Protein AF-A0A4W5JGI7-F1 (afdb_monomer)

Sequence (207 aa):
MPRNDEQCHLDPEGKYTEDTRQDYPSVPTLVRLLGKHNIIPIFAVTNYSFTYYEKLNEYFPIAELGLLQEDSANILSILEKAFQNIRSKISIRAEDRPKAIEAQVLSYSGNVAQAGSFKVKPGQIGKFKVRVKANEMVGEEHVCSLEQGDKKGKMRVKPTTFSTALNINAEVLCKTCDCEKNPFPNAVRCTGHGNLVCGKCKCNDGW

Secondary structure (DSSP, 8-state):
-PPP--S--B-TTS-BS-TTTSPPPPHHHHHHHHHHTT---EEEE-GGGHHHHHHHHTTSTT-EEEE--TT-TTHHHHHHHHHHHHHTEEEEEEES--TTEEEEEEETTSPBPGGGEEE--TT----EEEEEEE-SEETTEEGGGS-HHHHEEEEEEEETT-S--EEEEEE---PPPHHHHS-BTT-GGGTTTEEEETTEEEEPTT-

Structure (mmCIF, N/CA/C/O backbone):
data_AF-A0A4W5JGI7-F1
#
_entry.id   AF-A0A4W5JGI7-F1
#
loop_
_atom_site.group_PDB
_atom_site.id
_atom_site.type_symbol
_atom_site.label_atom_id
_atom_site.label_alt_id
_atom_site.label_comp_id
_atom_site.label_asym_id
_atom_site.label_entity_id
_atom_site.label_seq_id
_atom_site.pdbx_PDB_ins_code
_atom_site.Cartn_x
_atom_site.Cartn_y
_atom_site.Cartn_z
_atom_site.occupancy
_atom_site.B_iso_or_equiv
_atom_site.auth_seq_id
_atom_site.auth_comp_id
_atom_site.auth_asym_id
_atom_site.auth_atom_id
_atom_site.pdbx_PDB_model_num
ATOM 1 N N . MET A 1 1 ? 7.617 -19.886 18.072 1.00 80.50 1 MET A N 1
ATOM 2 C CA . MET A 1 1 ? 6.328 -20.068 17.372 1.00 80.50 1 MET A CA 1
ATOM 3 C C . MET A 1 1 ? 6.528 -19.741 15.899 1.00 80.50 1 MET A C 1
ATOM 5 O O . MET A 1 1 ? 7.396 -18.921 15.611 1.00 80.50 1 MET A O 1
ATOM 9 N N . PRO A 1 2 ? 5.817 -20.400 14.970 1.00 93.19 2 PRO A N 1
ATOM 10 C CA . PRO A 1 2 ? 5.779 -19.991 13.570 1.00 93.19 2 PRO A CA 1
ATOM 11 C C . PRO A 1 2 ? 5.210 -18.574 13.425 1.00 93.19 2 PRO A C 1
ATOM 13 O O . PRO A 1 2 ? 4.422 -18.118 14.250 1.00 93.19 2 PRO A O 1
ATOM 16 N N . ARG A 1 3 ? 5.619 -17.877 12.364 1.00 94.94 3 ARG A N 1
ATOM 17 C CA . ARG A 1 3 ? 5.114 -16.543 12.021 1.00 94.94 3 ARG A CA 1
ATOM 18 C C . ARG A 1 3 ? 3.623 -16.610 11.669 1.00 94.94 3 ARG A C 1
ATOM 20 O O . ARG A 1 3 ? 3.194 -17.591 11.071 1.00 94.94 3 ARG A O 1
ATOM 27 N N . ASN A 1 4 ? 2.882 -15.543 11.975 1.00 95.69 4 ASN A N 1
ATOM 28 C CA . ASN A 1 4 ? 1.501 -15.377 11.523 1.00 95.69 4 ASN A CA 1
ATOM 29 C C . ASN A 1 4 ? 1.383 -15.555 9.996 1.00 95.69 4 ASN A C 1
ATOM 31 O O . ASN A 1 4 ? 2.129 -14.920 9.243 1.00 95.69 4 ASN A O 1
ATOM 35 N N . ASP A 1 5 ? 0.466 -16.415 9.557 1.00 95.38 5 ASP A N 1
ATOM 36 C CA . ASP A 1 5 ? 0.287 -16.783 8.144 1.00 95.38 5 ASP A CA 1
ATOM 37 C C . ASP A 1 5 ? -0.684 -15.866 7.378 1.00 95.38 5 ASP A C 1
ATOM 39 O O . ASP A 1 5 ? -0.886 -16.029 6.169 1.00 95.38 5 ASP A O 1
ATOM 43 N N . GLU A 1 6 ? -1.247 -14.871 8.070 1.00 95.12 6 GLU A N 1
ATOM 44 C CA . GLU A 1 6 ? -2.133 -13.844 7.527 1.00 95.12 6 GLU A CA 1
ATOM 45 C C . GLU A 1 6 ? -3.457 -14.391 6.963 1.00 95.12 6 GLU A C 1
ATOM 47 O O . GLU A 1 6 ? -4.106 -13.718 6.156 1.00 95.12 6 GLU A O 1
ATOM 52 N N . GLN A 1 7 ? -3.860 -15.599 7.374 1.00 95.06 7 GLN A N 1
ATOM 53 C CA . GLN A 1 7 ? -5.130 -16.220 6.992 1.00 95.06 7 GLN A CA 1
ATOM 54 C C . GLN A 1 7 ? -6.199 -16.090 8.086 1.00 95.06 7 GLN A C 1
ATOM 56 O O . GLN A 1 7 ? -5.933 -15.715 9.228 1.00 95.06 7 GLN A O 1
ATOM 61 N N . CYS A 1 8 ? -7.448 -16.377 7.712 1.00 95.06 8 CYS A N 1
ATOM 62 C CA . CYS A 1 8 ? -8.556 -16.436 8.659 1.00 95.06 8 CYS A CA 1
ATOM 63 C C . CYS A 1 8 ? -8.549 -17.783 9.390 1.00 95.06 8 CYS A C 1
ATOM 65 O O . CYS A 1 8 ? -8.689 -18.822 8.750 1.00 95.06 8 CYS A O 1
ATOM 67 N N . HIS A 1 9 ? -8.459 -17.736 10.720 1.00 96.44 9 HIS A N 1
ATOM 68 C CA . HIS A 1 9 ? -8.494 -18.906 11.608 1.00 96.44 9 HIS A CA 1
ATOM 69 C C . HIS A 1 9 ? -9.547 -18.732 12.703 1.00 96.44 9 HIS A C 1
ATOM 71 O O . HIS A 1 9 ? -9.255 -18.863 13.891 1.00 96.44 9 HIS A O 1
ATOM 77 N N . LEU A 1 10 ? -10.755 -18.329 12.306 1.00 97.44 10 LEU A N 1
ATOM 78 C CA . LEU A 1 10 ? -11.914 -18.307 13.196 1.00 97.44 10 LEU A CA 1
ATOM 79 C C . LEU A 1 10 ? -12.668 -19.633 13.075 1.00 97.44 10 LEU A C 1
ATOM 81 O O . LEU A 1 10 ? -12.931 -20.091 11.961 1.00 97.44 10 LEU A O 1
ATOM 85 N N . ASP A 1 11 ? -13.018 -20.233 14.209 1.00 96.00 11 ASP A N 1
ATOM 86 C CA . ASP A 1 11 ? -13.951 -21.360 14.254 1.00 96.00 11 ASP A CA 1
ATOM 87 C C . ASP A 1 11 ? -15.405 -20.898 13.986 1.00 96.00 11 ASP A C 1
ATOM 89 O O . ASP A 1 11 ? -15.668 -19.691 13.883 1.00 96.00 11 ASP A O 1
ATOM 93 N N . PRO A 1 12 ? -16.371 -21.823 13.812 1.00 97.50 12 PRO A N 1
ATOM 94 C CA . PRO A 1 12 ? -17.777 -21.469 13.601 1.00 97.50 12 PRO A CA 1
ATOM 95 C C . PRO A 1 12 ? -18.394 -20.610 14.719 1.00 97.50 12 PRO A C 1
ATOM 97 O O . PRO A 1 12 ? -19.370 -19.902 14.473 1.00 97.50 12 PRO A O 1
ATOM 100 N N . GLU A 1 13 ? -17.824 -20.638 15.923 1.00 96.94 13 GLU A N 1
ATOM 101 C CA . GLU A 1 13 ? -18.225 -19.835 17.079 1.00 96.94 13 GLU A CA 1
ATOM 102 C C . GLU A 1 13 ? -17.577 -18.435 17.094 1.00 96.94 13 GLU A C 1
ATOM 104 O O . GLU A 1 13 ? -17.936 -17.591 17.919 1.00 96.94 13 GLU A O 1
ATOM 109 N N . GLY A 1 14 ? -16.655 -18.155 16.168 1.00 95.25 14 GLY A N 1
ATOM 110 C CA . GLY A 1 14 ? -15.977 -16.869 16.017 1.00 95.25 14 GLY A CA 1
ATOM 111 C C . GLY A 1 14 ? -14.745 -16.691 16.908 1.00 95.25 14 GLY A C 1
ATOM 112 O O . GLY A 1 14 ? -14.270 -15.564 17.069 1.00 95.25 14 GLY A O 1
ATOM 113 N N . LYS A 1 15 ? -14.207 -17.766 17.490 1.00 96.31 15 LYS A N 1
ATOM 114 C CA . LYS A 1 15 ? -12.977 -17.740 18.285 1.00 96.31 15 LYS A CA 1
ATOM 115 C C . LYS A 1 15 ? -11.756 -17.985 17.396 1.00 96.31 15 LYS A C 1
ATOM 117 O O . LYS A 1 15 ? -11.760 -18.838 16.515 1.00 96.31 15 LYS A O 1
ATOM 122 N N . TYR A 1 16 ? -10.680 -17.244 17.659 1.00 95.88 16 TYR A N 1
ATOM 123 C CA . TYR A 1 16 ? -9.396 -17.436 16.983 1.00 95.88 16 TYR A CA 1
ATOM 124 C C . TYR A 1 16 ? -8.689 -18.703 17.486 1.00 95.88 16 TYR A C 1
ATOM 126 O O . TYR A 1 16 ? -8.467 -18.845 18.689 1.00 95.88 16 TYR A O 1
ATOM 134 N N . THR A 1 17 ? -8.339 -19.618 16.577 1.00 96.06 17 THR A N 1
ATOM 135 C CA . THR A 1 17 ? -7.830 -20.964 16.914 1.00 96.06 17 THR A CA 1
ATOM 136 C C . THR A 1 17 ? -6.305 -21.080 16.951 1.00 96.06 17 THR A C 1
ATOM 138 O O . THR A 1 17 ? -5.776 -22.108 17.373 1.00 96.06 17 THR A O 1
ATOM 141 N N . GLU A 1 18 ? -5.590 -20.053 16.493 1.00 95.69 18 GLU A N 1
ATOM 142 C CA . GLU A 1 18 ? -4.129 -20.064 16.334 1.00 95.69 18 GLU A CA 1
ATOM 143 C C . GLU A 1 18 ? -3.410 -19.130 17.333 1.00 95.69 18 GLU A C 1
ATOM 145 O O . GLU A 1 18 ? -2.229 -18.824 17.168 1.00 95.69 18 GLU A O 1
ATOM 150 N N . ASP A 1 19 ? -4.098 -18.702 18.399 1.00 92.44 19 ASP A N 1
ATOM 151 C CA . ASP A 1 19 ? -3.606 -17.796 19.454 1.00 92.44 19 ASP A CA 1
ATOM 152 C C . ASP A 1 19 ? -2.356 -18.314 20.185 1.00 92.44 19 ASP A C 1
ATOM 154 O O . ASP A 1 19 ? -1.486 -17.537 20.567 1.00 92.44 19 ASP A O 1
ATOM 158 N N . THR A 1 20 ? -2.251 -19.633 20.352 1.00 94.62 20 THR A N 1
ATOM 159 C CA . THR A 1 20 ? -1.114 -20.315 21.004 1.00 94.62 20 THR A CA 1
ATOM 160 C C . THR A 1 20 ? -0.175 -21.009 20.019 1.00 94.62 20 THR A C 1
ATOM 162 O O . THR A 1 20 ? 0.823 -21.613 20.419 1.00 94.62 20 THR A O 1
ATOM 165 N N . ARG A 1 21 ? -0.493 -20.951 18.725 1.00 95.00 21 ARG A N 1
ATOM 166 C CA . ARG A 1 21 ? 0.215 -21.685 17.671 1.00 95.00 21 ARG A CA 1
ATOM 167 C C . ARG A 1 21 ? 1.015 -20.777 16.763 1.00 95.00 21 ARG A C 1
ATOM 169 O O . ARG A 1 21 ? 2.034 -21.227 16.255 1.00 95.00 21 ARG A O 1
ATOM 176 N N . GLN A 1 22 ? 0.609 -19.523 16.600 1.00 96.00 22 GLN A N 1
ATOM 177 C CA . GLN A 1 22 ? 1.306 -18.532 15.789 1.00 96.00 22 GLN A CA 1
ATOM 178 C C . GLN A 1 22 ? 1.811 -17.373 16.647 1.00 96.00 22 GLN A C 1
ATOM 180 O O . GLN A 1 22 ? 1.233 -17.032 17.673 1.00 96.00 22 GLN A O 1
ATOM 185 N N . ASP A 1 23 ? 2.904 -16.761 16.204 1.00 96.19 23 ASP A N 1
ATOM 186 C CA . ASP A 1 23 ? 3.387 -15.501 16.757 1.00 96.19 23 ASP A CA 1
ATOM 187 C C . ASP A 1 23 ? 2.471 -14.332 16.350 1.00 96.19 23 ASP A C 1
ATOM 189 O O . ASP A 1 23 ? 1.707 -14.415 15.379 1.00 96.19 23 ASP A O 1
ATOM 193 N N . TYR A 1 24 ? 2.575 -13.216 17.067 1.00 95.56 24 TYR A N 1
ATOM 194 C CA . TYR A 1 24 ? 1.827 -12.000 16.771 1.00 95.56 24 TYR A CA 1
ATOM 195 C C . TYR A 1 24 ? 2.184 -11.439 15.382 1.00 95.56 24 TYR A C 1
ATOM 197 O O . TYR A 1 24 ? 3.330 -11.535 14.927 1.00 95.56 24 TYR A O 1
ATOM 205 N N . PRO A 1 25 ? 1.227 -10.804 14.682 1.00 95.12 25 PRO A N 1
ATOM 206 C CA . PRO A 1 25 ? 1.525 -10.129 13.430 1.00 95.12 25 PRO A CA 1
ATOM 207 C C . PRO A 1 25 ? 2.453 -8.932 13.668 1.00 95.12 25 PRO A C 1
ATOM 209 O O . PRO A 1 25 ? 2.304 -8.172 14.625 1.00 95.12 25 PRO A O 1
ATOM 212 N N . SER A 1 26 ? 3.391 -8.717 12.747 1.00 95.00 26 SER A N 1
ATOM 213 C CA . SER A 1 26 ? 4.251 -7.534 12.781 1.00 95.00 26 SER A CA 1
ATOM 214 C C . SER A 1 26 ? 3.486 -6.268 12.367 1.00 95.00 26 SER A C 1
ATOM 216 O O . SER A 1 26 ? 2.517 -6.328 11.603 1.00 95.00 26 SER A O 1
ATOM 218 N N . VAL A 1 27 ? 3.954 -5.092 12.806 1.00 95.12 27 VAL A N 1
ATOM 219 C CA . VAL A 1 27 ? 3.354 -3.795 12.428 1.00 95.12 27 VAL A CA 1
ATOM 220 C C . VAL A 1 27 ? 3.267 -3.615 10.901 1.00 95.12 27 VAL A C 1
ATOM 222 O O . VAL A 1 27 ? 2.188 -3.272 10.416 1.00 95.12 27 VAL A O 1
ATOM 225 N N . PRO A 1 28 ? 4.314 -3.910 10.098 1.00 93.12 28 PRO A N 1
ATOM 226 C CA . PRO A 1 28 ? 4.209 -3.821 8.640 1.00 93.12 28 PRO A CA 1
ATOM 227 C C . PRO A 1 28 ? 3.171 -4.778 8.036 1.00 93.12 28 PRO A C 1
ATOM 229 O O . PRO A 1 28 ? 2.505 -4.415 7.063 1.00 93.12 28 PRO A O 1
ATOM 232 N N . THR A 1 29 ? 3.003 -5.979 8.607 1.00 93.88 29 THR A N 1
ATOM 233 C CA . THR A 1 29 ? 1.947 -6.917 8.193 1.00 93.88 29 THR A CA 1
ATOM 234 C C . THR A 1 29 ? 0.564 -6.298 8.426 1.00 93.88 29 THR A C 1
ATOM 236 O O . THR A 1 29 ? -0.244 -6.274 7.496 1.00 93.88 29 THR A O 1
ATOM 239 N N . LEU A 1 30 ? 0.314 -5.702 9.599 1.00 94.12 30 LEU A N 1
ATOM 240 C CA . LEU A 1 30 ? -0.954 -5.020 9.893 1.00 94.12 30 LEU A CA 1
ATOM 241 C C . LEU A 1 30 ? -1.219 -3.846 8.940 1.00 94.12 30 LEU A C 1
ATOM 243 O O . LEU A 1 30 ? -2.295 -3.765 8.351 1.00 94.12 30 LEU A O 1
ATOM 247 N N . VAL A 1 31 ? -0.238 -2.964 8.726 1.00 90.62 31 VAL A N 1
ATOM 248 C CA . VAL A 1 31 ? -0.381 -1.803 7.825 1.00 90.62 31 VAL A CA 1
ATOM 249 C C . VAL A 1 31 ? -0.766 -2.236 6.406 1.00 90.62 31 VAL A C 1
ATOM 251 O O . VAL A 1 31 ? -1.638 -1.618 5.781 1.00 90.62 31 VAL A O 1
ATOM 254 N N . ARG A 1 32 ? -0.146 -3.309 5.895 1.00 89.44 32 ARG A N 1
ATOM 255 C CA . ARG A 1 32 ? -0.458 -3.855 4.569 1.00 89.44 32 ARG A CA 1
ATOM 256 C C . ARG A 1 32 ? -1.852 -4.473 4.519 1.00 89.44 32 ARG A C 1
ATOM 258 O O . ARG A 1 32 ? -2.597 -4.161 3.592 1.00 89.44 32 ARG A O 1
ATOM 265 N N . LEU A 1 33 ? -2.203 -5.341 5.469 1.00 91.12 33 LEU A N 1
ATOM 266 C CA . LEU A 1 33 ? -3.489 -6.045 5.459 1.00 91.12 33 LEU A CA 1
ATOM 267 C C . LEU A 1 33 ? -4.662 -5.078 5.646 1.00 91.12 33 LEU A C 1
ATOM 269 O O . LEU A 1 33 ? -5.596 -5.103 4.847 1.00 91.12 33 LEU A O 1
ATOM 273 N N . LEU A 1 34 ? -4.586 -4.159 6.613 1.00 90.25 34 LEU A N 1
ATOM 274 C CA . LEU A 1 34 ? -5.629 -3.148 6.810 1.00 90.25 34 LEU A CA 1
ATOM 275 C C . LEU A 1 34 ? -5.788 -2.259 5.568 1.00 90.25 34 LEU A C 1
ATOM 277 O O . LEU A 1 34 ? -6.908 -2.010 5.130 1.00 90.25 34 LEU A O 1
ATOM 281 N N . GLY A 1 35 ? -4.681 -1.855 4.931 1.00 84.31 35 GLY A N 1
ATOM 282 C CA . GLY A 1 35 ? -4.721 -1.113 3.667 1.00 84.31 35 GLY A CA 1
ATOM 283 C C . GLY A 1 35 ? -5.382 -1.897 2.528 1.00 84.31 35 GLY A C 1
ATOM 284 O O . GLY A 1 35 ? -6.269 -1.374 1.851 1.00 84.31 35 GLY A O 1
ATOM 285 N N . LYS A 1 36 ? -5.010 -3.172 2.358 1.00 84.56 36 LYS A N 1
ATOM 286 C CA . LYS A 1 36 ? -5.579 -4.071 1.342 1.00 84.56 36 LYS A CA 1
ATOM 287 C C . LYS A 1 36 ? -7.096 -4.210 1.496 1.00 84.56 36 LYS A C 1
ATOM 289 O O . LYS A 1 36 ? -7.811 -4.200 0.494 1.00 84.56 36 LYS A O 1
ATOM 294 N N . HIS A 1 37 ? -7.575 -4.291 2.736 1.00 87.31 37 HIS A N 1
ATOM 295 C CA . HIS A 1 37 ? -8.991 -4.451 3.069 1.00 87.31 37 HIS A CA 1
ATOM 296 C C . HIS A 1 37 ? -9.746 -3.127 3.295 1.00 87.31 37 HIS A C 1
ATOM 298 O O . HIS A 1 37 ? -10.920 -3.166 3.648 1.00 87.31 37 HIS A O 1
ATOM 304 N N . ASN A 1 38 ? -9.126 -1.965 3.038 1.00 84.69 38 ASN A N 1
ATOM 305 C CA . ASN A 1 38 ? -9.717 -0.632 3.251 1.00 84.69 38 ASN A CA 1
ATOM 306 C C . ASN A 1 38 ? -10.203 -0.385 4.695 1.00 84.69 38 ASN A C 1
ATOM 308 O O . ASN A 1 38 ? -11.219 0.274 4.913 1.00 84.69 38 ASN A O 1
ATOM 312 N N . ILE A 1 39 ? -9.485 -0.917 5.685 1.00 88.81 39 ILE A N 1
ATOM 313 C CA . ILE A 1 39 ? -9.798 -0.752 7.106 1.00 88.81 39 ILE A CA 1
ATOM 314 C C . ILE A 1 39 ? -8.946 0.384 7.676 1.00 88.81 39 ILE A C 1
ATOM 316 O O . ILE A 1 39 ? -7.728 0.418 7.491 1.00 88.81 39 ILE A O 1
ATOM 320 N N . ILE A 1 40 ? -9.590 1.306 8.390 1.00 90.88 40 ILE A N 1
ATOM 321 C CA . ILE A 1 40 ? -8.932 2.410 9.093 1.00 90.88 40 ILE A CA 1
ATOM 322 C C . ILE A 1 40 ? -9.061 2.140 10.594 1.00 90.88 40 ILE A C 1
ATOM 324 O O . ILE A 1 40 ? -10.185 2.135 11.098 1.00 90.88 40 ILE A O 1
ATOM 328 N N . PRO A 1 41 ? -7.953 1.886 11.311 1.00 93.94 41 PRO A N 1
ATOM 329 C CA . PRO A 1 41 ? -8.019 1.642 12.742 1.00 93.94 41 PRO A CA 1
ATOM 330 C C . PRO A 1 41 ? -8.295 2.942 13.511 1.00 93.94 41 PRO A C 1
ATOM 332 O O . PRO A 1 41 ? -7.785 4.011 13.167 1.00 93.94 41 PRO A O 1
ATOM 335 N N . ILE A 1 42 ? -9.088 2.822 14.576 1.00 95.94 42 ILE A N 1
ATOM 336 C CA . ILE A 1 42 ? -9.264 3.848 15.606 1.00 95.94 42 ILE A CA 1
ATOM 337 C C . ILE A 1 42 ? -8.717 3.254 16.901 1.00 95.94 42 ILE A C 1
ATOM 339 O O . ILE A 1 42 ? -9.271 2.293 17.433 1.00 95.94 42 ILE A O 1
ATOM 343 N N . PHE A 1 43 ? -7.619 3.807 17.397 1.00 96.75 43 PHE A N 1
ATOM 344 C CA . PHE A 1 43 ? -7.009 3.394 18.649 1.00 96.75 43 PHE A CA 1
ATOM 345 C C . PHE A 1 43 ? -7.644 4.188 19.793 1.00 96.75 43 PHE A C 1
ATOM 347 O O . PHE A 1 43 ? -7.368 5.371 19.958 1.00 96.75 43 PHE A O 1
ATOM 354 N N . ALA A 1 44 ? -8.509 3.552 20.579 1.00 97.06 44 ALA A N 1
ATOM 355 C CA . ALA A 1 44 ? -9.045 4.121 21.814 1.00 97.06 44 ALA A CA 1
ATOM 356 C C . ALA A 1 44 ? -8.336 3.455 22.996 1.00 97.06 44 ALA A C 1
ATOM 358 O O . ALA A 1 44 ? -8.626 2.308 23.327 1.00 97.06 44 ALA A O 1
ATOM 359 N N . VAL A 1 45 ? -7.361 4.144 23.586 1.00 96.81 45 VAL A N 1
ATOM 360 C CA . VAL A 1 45 ? -6.451 3.547 24.574 1.00 96.81 45 VAL A CA 1
ATOM 361 C C . VAL A 1 45 ? -6.372 4.390 25.832 1.00 96.81 45 VAL A C 1
ATOM 363 O O . VAL A 1 45 ? -6.410 5.617 25.779 1.00 96.81 45 VAL A O 1
ATOM 366 N N . THR A 1 46 ? -6.261 3.726 26.977 1.00 96.31 46 THR A N 1
ATOM 367 C CA . THR A 1 46 ? -6.102 4.387 28.276 1.00 96.31 46 THR A CA 1
ATOM 368 C C . THR A 1 46 ? -4.752 5.093 28.390 1.00 96.31 46 THR A C 1
ATOM 370 O O . THR A 1 46 ? -3.807 4.760 27.673 1.00 96.31 46 THR A O 1
ATOM 373 N N . ASN A 1 47 ? -4.625 6.002 29.357 1.00 95.12 47 ASN A N 1
ATOM 374 C CA . ASN A 1 47 ? -3.408 6.793 29.563 1.00 95.12 47 ASN A CA 1
ATOM 375 C C . ASN A 1 47 ? -2.137 5.939 29.734 1.00 95.12 47 ASN A C 1
ATOM 377 O O . ASN A 1 47 ? -1.074 6.311 29.247 1.00 95.12 47 ASN A O 1
ATOM 381 N N . TYR A 1 48 ? -2.255 4.765 30.364 1.00 93.88 48 TYR A N 1
ATOM 382 C CA . TYR A 1 48 ? -1.124 3.874 30.644 1.00 93.88 48 TYR A CA 1
ATOM 383 C C . TYR A 1 48 ? -0.319 3.484 29.394 1.00 93.88 48 TYR A C 1
ATOM 385 O O . TYR A 1 48 ? 0.907 3.418 29.439 1.00 93.88 48 TYR A O 1
ATOM 393 N N . SER A 1 49 ? -0.997 3.239 28.270 1.00 94.56 49 SER A N 1
ATOM 394 C CA . SER A 1 49 ? -0.370 2.775 27.028 1.00 94.56 49 SER A CA 1
ATOM 395 C C . SER A 1 49 ? -0.341 3.830 25.920 1.00 94.56 49 SER A C 1
ATOM 397 O O . SER A 1 49 ? 0.161 3.558 24.828 1.00 94.56 49 SER A O 1
ATOM 399 N N . PHE A 1 50 ? -0.846 5.037 26.187 1.00 95.00 50 PHE A N 1
ATOM 400 C CA . PHE A 1 50 ? -1.104 6.051 25.165 1.00 95.00 50 PHE A CA 1
ATOM 401 C C . PHE A 1 50 ? 0.142 6.412 24.342 1.00 95.00 50 PHE A C 1
ATOM 403 O O . PHE A 1 50 ? 0.089 6.441 23.115 1.00 95.00 50 PHE A O 1
ATOM 410 N N . THR A 1 51 ? 1.292 6.593 24.996 1.00 96.38 51 THR A N 1
ATOM 411 C CA . THR A 1 51 ? 2.556 6.976 24.339 1.00 96.38 51 THR A CA 1
ATOM 412 C C . THR A 1 51 ? 3.106 5.902 23.395 1.00 96.38 51 THR A C 1
ATOM 414 O O . THR A 1 51 ? 3.780 6.220 22.414 1.00 96.38 51 THR A O 1
ATOM 417 N N . TYR A 1 52 ? 2.812 4.621 23.640 1.00 95.88 52 TYR A N 1
ATOM 418 C CA . TYR A 1 52 ? 3.181 3.544 22.717 1.00 95.88 52 TYR A CA 1
ATOM 419 C C . TYR A 1 52 ? 2.320 3.585 21.455 1.00 95.88 52 TYR A C 1
ATOM 421 O O . TYR A 1 52 ? 2.831 3.427 20.346 1.00 95.88 52 TYR A O 1
ATOM 429 N N . TYR A 1 53 ? 1.021 3.839 21.620 1.00 96.44 53 TYR A N 1
ATOM 430 C CA . TYR A 1 53 ? 0.089 3.939 20.502 1.00 96.44 53 TYR A CA 1
ATOM 431 C C . TYR A 1 53 ? 0.259 5.226 19.699 1.00 96.44 53 TYR A C 1
ATOM 433 O O . TYR A 1 53 ? -0.003 5.209 18.503 1.00 96.44 53 TYR A O 1
ATOM 441 N N . GLU A 1 54 ? 0.760 6.302 20.302 1.00 95.06 54 GLU A N 1
ATOM 442 C CA . GLU A 1 54 ? 1.164 7.512 19.579 1.00 95.06 54 GLU A CA 1
ATOM 443 C C . GLU A 1 54 ? 2.221 7.189 18.515 1.00 95.06 54 GLU A C 1
ATOM 445 O O . GLU A 1 54 ? 2.014 7.475 17.337 1.00 95.06 54 GLU A O 1
ATOM 450 N N . LYS A 1 55 ? 3.284 6.469 18.900 1.00 94.38 55 LYS A N 1
ATOM 451 C CA . LYS A 1 55 ? 4.324 6.000 17.970 1.00 94.38 55 LYS A CA 1
ATOM 452 C C . LYS A 1 55 ? 3.785 4.993 16.958 1.00 94.38 55 LYS A C 1
ATOM 454 O O . LYS A 1 55 ? 4.148 5.029 15.787 1.00 94.38 55 LYS A O 1
ATOM 459 N N . LEU A 1 56 ? 2.917 4.078 17.397 1.00 94.12 56 LEU A N 1
ATOM 460 C CA . LEU A 1 56 ? 2.313 3.084 16.510 1.00 94.12 56 LEU A CA 1
ATOM 461 C C . LEU A 1 56 ? 1.442 3.748 15.434 1.00 94.12 56 LEU A C 1
ATOM 463 O O . LEU A 1 56 ? 1.490 3.347 14.273 1.00 94.12 56 LEU A O 1
ATOM 467 N N . ASN A 1 57 ? 0.675 4.773 15.807 1.00 92.31 57 ASN A N 1
ATOM 468 C CA . ASN A 1 57 ? -0.250 5.483 14.931 1.00 92.31 57 ASN A CA 1
ATOM 469 C C . ASN A 1 57 ? 0.458 6.142 13.734 1.00 92.31 57 ASN A C 1
ATOM 471 O O . ASN A 1 57 ? -0.130 6.231 12.659 1.00 92.31 57 ASN A O 1
ATOM 475 N N . GLU A 1 58 ? 1.732 6.524 13.866 1.00 90.75 58 GLU A N 1
ATOM 476 C CA . GLU A 1 58 ? 2.530 7.089 12.765 1.00 90.75 58 GLU A CA 1
ATOM 477 C C . GLU A 1 58 ? 2.668 6.138 11.564 1.00 90.75 58 GLU A C 1
ATOM 479 O O . GLU A 1 58 ? 2.768 6.586 10.418 1.00 90.75 58 GLU A O 1
ATOM 484 N N . TYR A 1 59 ? 2.620 4.822 11.799 1.00 90.12 59 TYR A N 1
ATOM 485 C CA . TYR A 1 59 ? 2.692 3.810 10.742 1.00 90.12 59 TYR A CA 1
ATOM 486 C C . TYR A 1 59 ? 1.370 3.612 9.993 1.00 90.12 59 TYR A C 1
ATOM 488 O O . TYR A 1 59 ? 1.373 3.024 8.908 1.00 90.12 59 TYR A O 1
ATOM 496 N N . PHE A 1 60 ? 0.244 4.081 10.542 1.00 89.19 60 PHE A N 1
ATOM 497 C CA . PHE A 1 60 ? -1.088 3.898 9.968 1.00 89.19 60 PHE A CA 1
ATOM 498 C C . PHE A 1 60 ? -1.607 5.225 9.401 1.00 89.19 60 PHE A C 1
ATOM 500 O O . PHE A 1 60 ? -2.134 6.062 10.134 1.00 89.19 60 PHE A O 1
ATOM 507 N N . PRO A 1 61 ? -1.519 5.438 8.073 1.00 83.56 61 PRO A N 1
ATOM 508 C CA . PRO A 1 61 ? -2.078 6.633 7.461 1.00 83.56 61 PRO A CA 1
ATOM 509 C C . PRO A 1 61 ? -3.559 6.770 7.800 1.00 83.56 61 PRO A C 1
ATOM 511 O O . PRO A 1 61 ? -4.288 5.783 7.710 1.00 83.56 61 PRO A O 1
ATOM 514 N N . ILE A 1 62 ? -3.969 7.996 8.135 1.00 86.94 62 ILE A N 1
ATOM 515 C CA . ILE A 1 62 ? -5.339 8.418 8.484 1.00 86.94 62 ILE A CA 1
ATOM 516 C C . ILE A 1 62 ? -5.994 7.694 9.672 1.00 86.94 62 ILE A C 1
ATOM 518 O O . ILE A 1 62 ? -7.185 7.900 9.894 1.00 86.94 62 ILE A O 1
ATOM 522 N N . ALA A 1 63 ? -5.248 6.893 10.435 1.00 91.81 63 ALA A N 1
ATOM 523 C CA . ALA A 1 63 ? -5.731 6.350 11.696 1.00 91.81 63 ALA A CA 1
ATOM 524 C C . ALA A 1 63 ? -5.946 7.461 12.735 1.00 91.81 63 ALA A C 1
ATOM 526 O O . ALA A 1 63 ? -5.333 8.535 12.672 1.00 91.81 63 ALA A O 1
ATOM 527 N N . GLU A 1 64 ? -6.845 7.198 13.678 1.00 94.00 64 GLU A N 1
ATOM 528 C CA . GLU A 1 64 ? -7.191 8.124 14.754 1.00 94.00 64 GLU A CA 1
ATOM 529 C C . GLU A 1 64 ? -6.810 7.511 16.100 1.00 94.00 64 GLU A C 1
ATOM 531 O O . GLU A 1 64 ? -7.032 6.324 16.335 1.00 94.00 64 GLU A O 1
ATOM 536 N N . LEU A 1 65 ? -6.261 8.336 16.988 1.00 96.00 65 LEU A N 1
ATOM 537 C CA . LEU A 1 65 ? -5.884 7.961 18.346 1.00 96.00 65 LEU A CA 1
ATOM 538 C C . LEU A 1 65 ? -6.694 8.804 19.334 1.00 96.00 65 LEU A C 1
ATOM 540 O O . LEU A 1 65 ? -6.712 10.032 19.243 1.00 96.00 65 LEU A O 1
ATOM 544 N N . GLY A 1 66 ? -7.363 8.147 20.276 1.00 96.19 66 GLY A N 1
ATOM 545 C CA . GLY A 1 66 ? -8.163 8.770 21.322 1.00 96.19 66 GLY A CA 1
ATOM 546 C C . GLY A 1 66 ? -7.789 8.245 22.702 1.00 96.19 66 GLY A C 1
ATOM 547 O O . GLY A 1 66 ? -7.617 7.042 22.894 1.00 96.19 66 GLY A O 1
ATOM 548 N N . LEU A 1 67 ? -7.684 9.157 23.669 1.00 97.12 67 LEU A N 1
ATOM 549 C CA . LEU A 1 67 ? -7.457 8.814 25.069 1.00 97.12 67 LEU A CA 1
ATOM 550 C C . LEU A 1 67 ? -8.769 8.325 25.693 1.00 97.12 67 LEU A C 1
ATOM 552 O O . LEU A 1 67 ? -9.690 9.115 25.914 1.00 97.12 67 LEU A O 1
ATOM 556 N N . LEU A 1 68 ? -8.848 7.027 25.960 1.00 97.50 68 LEU A N 1
ATOM 557 C CA . LEU A 1 68 ? -9.984 6.382 26.607 1.00 97.50 68 LEU A CA 1
ATOM 558 C C . LEU A 1 68 ? -9.900 6.579 28.125 1.00 97.50 68 LEU A C 1
ATOM 560 O O . LEU A 1 68 ? -8.843 6.378 28.726 1.00 97.50 68 LEU A O 1
ATOM 564 N N . GLN A 1 69 ? -11.005 6.986 28.745 1.00 96.06 69 GLN A N 1
ATOM 565 C CA . GLN A 1 69 ? -11.114 7.014 30.205 1.00 96.06 69 GLN A CA 1
ATOM 566 C C . GLN A 1 69 ? -11.111 5.587 30.768 1.00 96.06 69 GLN A C 1
ATOM 568 O O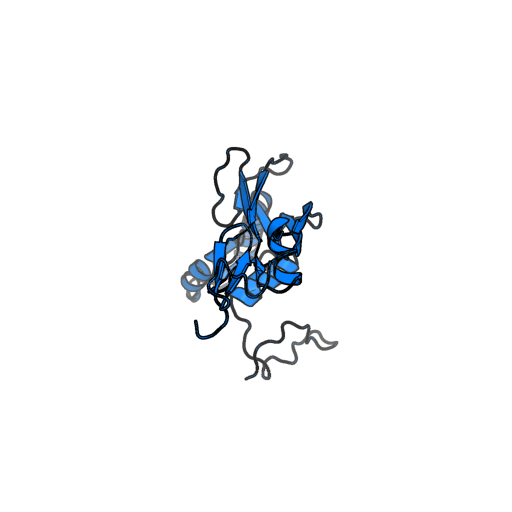 . GLN A 1 69 ? -11.489 4.647 30.074 1.00 96.06 69 GLN A O 1
ATOM 573 N N . GLU A 1 70 ? -10.689 5.406 32.020 1.00 94.62 70 GLU A N 1
ATOM 574 C CA . GLU A 1 70 ? -10.601 4.070 32.637 1.00 94.62 70 GLU A CA 1
ATOM 575 C C . GLU A 1 70 ? -11.961 3.359 32.713 1.00 94.62 70 GLU A C 1
ATOM 577 O O . GLU A 1 70 ? -12.037 2.143 32.565 1.00 94.62 70 GLU A O 1
ATOM 582 N N . ASP A 1 71 ? -13.042 4.124 32.856 1.00 94.44 71 ASP A N 1
ATO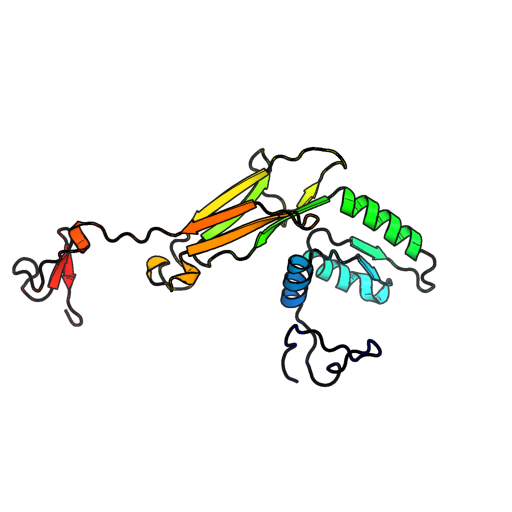M 583 C CA . ASP A 1 71 ? -14.431 3.655 32.830 1.00 94.44 71 ASP A CA 1
ATOM 584 C C . ASP A 1 71 ? -15.033 3.595 31.412 1.00 94.44 71 ASP A C 1
ATOM 586 O O . ASP A 1 71 ? -16.197 3.240 31.237 1.00 94.44 71 ASP A O 1
ATOM 590 N N . SER A 1 72 ? -14.250 3.943 30.385 1.00 95.69 72 SER A N 1
ATOM 591 C CA . SER A 1 72 ? -14.663 4.035 28.979 1.00 95.69 72 SER A CA 1
ATOM 592 C C . SER A 1 72 ? -15.847 4.977 28.704 1.00 95.69 72 SER A C 1
ATOM 594 O O . SER A 1 72 ? -16.426 4.923 27.614 1.00 95.69 72 SER A O 1
ATOM 596 N N . ALA A 1 73 ? -16.195 5.881 29.627 1.00 96.56 73 ALA A N 1
ATOM 597 C CA . ALA A 1 73 ? -17.383 6.732 29.511 1.00 96.56 73 ALA A CA 1
ATOM 598 C C . ALA A 1 73 ? -17.346 7.669 28.288 1.00 96.56 73 ALA A C 1
ATOM 600 O O . ALA A 1 73 ? -18.383 8.027 27.726 1.00 96.56 73 ALA A O 1
ATOM 601 N N . ASN A 1 74 ? -16.150 8.034 27.819 1.00 96.69 74 ASN A N 1
ATOM 602 C CA . ASN A 1 74 ? -15.958 8.916 26.671 1.00 96.69 74 ASN A CA 1
ATOM 603 C C . ASN A 1 74 ? -15.876 8.210 25.303 1.00 96.69 74 ASN A C 1
ATOM 605 O O . ASN A 1 74 ? -15.643 8.902 24.305 1.00 96.69 74 ASN A O 1
ATOM 609 N N . ILE A 1 75 ? -16.084 6.888 25.205 1.00 96.75 75 ILE A N 1
ATOM 610 C CA . ILE A 1 75 ? -15.906 6.134 23.946 1.00 96.75 75 ILE A CA 1
ATOM 611 C C . ILE A 1 75 ? -16.730 6.698 22.779 1.00 96.75 75 ILE A C 1
ATOM 613 O O . ILE A 1 75 ? -16.216 6.840 21.670 1.00 96.75 75 ILE A O 1
ATOM 617 N N . LEU A 1 76 ? -17.977 7.111 23.030 1.00 97.25 76 LEU A N 1
ATOM 618 C CA . LEU A 1 76 ? -18.848 7.693 22.001 1.00 97.25 76 LEU A CA 1
ATOM 619 C C . LEU A 1 76 ? -18.253 8.981 21.419 1.00 97.25 76 LEU A C 1
ATOM 621 O O . LEU A 1 76 ? -18.243 9.169 20.204 1.00 97.25 76 LEU A O 1
ATOM 625 N N . SER A 1 77 ? -17.687 9.832 22.277 1.00 96.75 77 SER A N 1
ATOM 626 C CA . SER A 1 77 ? -17.063 11.088 21.853 1.00 96.75 77 SER A CA 1
ATOM 627 C C . SER A 1 77 ? -15.778 10.866 21.047 1.00 96.75 77 SER A C 1
ATOM 629 O O . SER A 1 77 ? -15.489 11.628 20.123 1.00 96.75 77 SER A O 1
ATOM 631 N N . ILE A 1 78 ? -15.011 9.815 21.371 1.00 96.81 78 ILE A N 1
ATOM 632 C CA . ILE A 1 78 ? -13.811 9.425 20.619 1.00 96.81 78 ILE A CA 1
ATOM 633 C C . ILE A 1 78 ? -14.216 8.977 19.218 1.00 96.81 78 ILE A C 1
ATOM 635 O O . ILE A 1 78 ? -13.642 9.449 18.236 1.00 96.81 78 ILE A O 1
ATOM 639 N N . LEU A 1 79 ? -15.229 8.112 19.122 1.00 96.31 79 LEU A N 1
ATOM 640 C CA . LEU A 1 79 ? -15.726 7.613 17.844 1.00 96.31 79 LEU A CA 1
ATOM 641 C C . LEU A 1 79 ? -16.267 8.747 16.973 1.00 96.31 79 LEU A C 1
ATOM 643 O O . LEU A 1 79 ? -15.890 8.840 15.808 1.00 96.31 79 LEU A O 1
ATOM 647 N N . GLU A 1 80 ? -17.087 9.646 17.522 1.00 96.50 80 GLU A N 1
ATOM 648 C CA . GLU A 1 80 ? -17.632 10.779 16.767 1.00 96.50 80 GLU A CA 1
ATOM 649 C C . GLU A 1 80 ? -16.520 11.654 16.167 1.00 96.50 80 GLU A C 1
ATOM 651 O O . GLU A 1 80 ? -16.517 11.922 14.960 1.00 96.50 80 GLU A O 1
ATOM 656 N N . LYS A 1 81 ? -15.529 12.041 16.982 1.00 95.44 81 LYS A N 1
ATOM 657 C CA . LYS A 1 81 ? -14.370 12.824 16.526 1.00 95.44 81 LYS A CA 1
ATOM 658 C C . LYS A 1 81 ? -13.563 12.078 15.469 1.00 95.44 81 LYS A C 1
ATOM 660 O O . LYS A 1 81 ? -13.202 12.668 14.450 1.00 95.44 81 LYS A O 1
ATOM 665 N N . ALA A 1 82 ? -13.317 10.786 15.678 1.00 94.50 82 ALA A N 1
ATOM 666 C CA . ALA A 1 82 ? -12.587 9.963 14.727 1.00 94.50 82 ALA A CA 1
ATOM 667 C C . ALA A 1 82 ? -13.311 9.897 13.374 1.00 94.50 82 ALA A C 1
ATOM 669 O O . ALA A 1 82 ? -12.700 10.142 12.337 1.00 94.50 82 ALA A O 1
ATOM 670 N N . PHE A 1 83 ? -14.629 9.673 13.361 1.00 91.38 83 PHE A N 1
ATOM 671 C CA . PHE A 1 83 ? -15.418 9.662 12.127 1.00 91.38 83 PHE A CA 1
ATOM 672 C C . PHE A 1 83 ? -15.402 11.012 11.402 1.00 91.38 83 PHE A C 1
ATOM 674 O O . PHE A 1 83 ? -15.244 11.047 10.177 1.00 91.38 83 PHE A O 1
ATOM 681 N N . GLN A 1 84 ? -15.541 12.125 12.126 1.00 91.00 84 GLN A N 1
ATOM 682 C CA . GLN A 1 84 ? -15.448 13.465 11.538 1.00 91.00 84 GLN A CA 1
ATOM 683 C C . GLN A 1 84 ? -14.073 13.695 10.892 1.00 91.00 84 GLN A C 1
ATOM 685 O O . GLN A 1 84 ? -13.991 14.137 9.741 1.00 91.00 84 GLN A O 1
ATOM 690 N N . ASN A 1 85 ? -12.999 13.323 11.590 1.00 90.25 85 ASN A N 1
ATOM 691 C CA . ASN A 1 85 ? -11.634 13.466 11.099 1.00 90.25 85 ASN A CA 1
ATOM 692 C C . ASN A 1 85 ? -11.355 12.571 9.888 1.00 90.25 85 ASN A C 1
ATOM 694 O O . ASN A 1 85 ? -10.843 13.065 8.882 1.00 90.25 85 ASN A O 1
ATOM 698 N N . ILE A 1 86 ? -11.737 11.294 9.941 1.00 89.50 86 ILE A N 1
ATOM 699 C CA . ILE A 1 86 ? -11.546 10.331 8.849 1.00 89.50 86 ILE A CA 1
ATOM 700 C C . ILE A 1 86 ? -12.248 10.820 7.582 1.00 89.50 86 ILE A C 1
ATOM 702 O O . ILE A 1 86 ? -11.651 10.819 6.509 1.00 89.50 86 ILE A O 1
ATOM 706 N N . ARG A 1 87 ? -13.481 11.330 7.689 1.00 87.06 87 ARG A N 1
ATOM 707 C CA . ARG A 1 87 ? -14.218 11.883 6.536 1.00 87.06 87 ARG A CA 1
ATOM 708 C C . ARG A 1 87 ? -13.579 13.142 5.946 1.00 87.06 87 ARG A C 1
ATOM 710 O O . ARG A 1 87 ? -13.867 13.483 4.800 1.00 87.06 87 ARG A O 1
ATOM 717 N N . SER A 1 88 ? -12.734 13.829 6.712 1.00 87.06 88 SER A N 1
ATOM 718 C CA . SER A 1 88 ? -12.000 15.023 6.278 1.00 87.06 88 SER A CA 1
ATOM 719 C C . SER A 1 88 ? -10.607 14.723 5.706 1.00 87.06 88 SER A C 1
ATOM 721 O O . SER A 1 88 ? -9.870 15.637 5.322 1.00 87.06 88 SER A O 1
ATOM 723 N N . LYS A 1 89 ? -10.210 13.447 5.666 1.00 86.56 89 LYS A N 1
ATOM 724 C CA . LYS A 1 89 ? -8.893 12.996 5.220 1.00 86.56 89 LYS A CA 1
ATOM 725 C C . LYS A 1 89 ? -9.047 11.956 4.115 1.00 86.56 89 LYS A C 1
ATOM 727 O O . LYS A 1 89 ? -9.970 11.150 4.102 1.00 86.56 89 LYS A O 1
ATOM 732 N N . ILE A 1 90 ? -8.109 11.949 3.182 1.00 83.62 90 ILE A N 1
ATOM 733 C CA . ILE A 1 90 ? -8.000 10.914 2.158 1.00 83.62 90 ILE A CA 1
ATOM 734 C C . ILE A 1 90 ? -6.539 10.491 2.065 1.00 83.62 90 ILE A C 1
ATOM 736 O O . ILE A 1 90 ? -5.664 11.335 1.894 1.00 83.62 90 ILE A O 1
ATOM 740 N N . SER A 1 91 ? -6.254 9.198 2.209 1.00 86.25 91 SER A N 1
ATOM 741 C CA . SER A 1 91 ? -4.925 8.649 1.919 1.00 86.25 91 SER A CA 1
ATOM 742 C C . SER A 1 91 ? -4.980 7.975 0.560 1.00 86.25 91 SER A C 1
ATOM 744 O O . SER A 1 91 ? -5.886 7.187 0.315 1.00 86.25 91 SER A O 1
ATOM 746 N N . ILE A 1 92 ? -4.056 8.296 -0.340 1.00 87.38 92 ILE A N 1
ATOM 747 C CA . ILE A 1 92 ? -3.988 7.676 -1.668 1.00 87.38 92 ILE A CA 1
ATOM 748 C C . ILE A 1 92 ? -2.713 6.850 -1.738 1.00 87.38 92 ILE A C 1
ATOM 750 O O . ILE A 1 92 ? -1.621 7.365 -1.493 1.00 87.38 92 ILE A O 1
ATOM 754 N N . ARG A 1 93 ? -2.851 5.569 -2.083 1.00 85.62 93 ARG A N 1
ATOM 755 C CA . ARG A 1 93 ? -1.741 4.612 -2.120 1.00 85.62 93 ARG A CA 1
ATOM 756 C C . ARG A 1 93 ? -1.630 3.956 -3.488 1.00 85.62 93 ARG A C 1
ATOM 758 O O . ARG A 1 93 ? -2.634 3.757 -4.170 1.00 85.62 93 ARG A O 1
ATOM 765 N N . ALA A 1 94 ? -0.396 3.634 -3.863 1.00 88.25 94 ALA A N 1
ATOM 766 C CA . ALA A 1 94 ? -0.088 2.772 -4.994 1.00 88.25 94 ALA A CA 1
ATOM 767 C C . ALA A 1 94 ? 0.152 1.348 -4.474 1.00 88.25 94 ALA A C 1
ATOM 769 O O . ALA A 1 94 ? 1.068 1.120 -3.687 1.00 88.25 94 ALA A O 1
ATOM 770 N N . GLU A 1 95 ? -0.687 0.412 -4.898 1.00 87.25 95 GLU A N 1
ATOM 771 C CA . GLU A 1 95 ? -0.634 -1.007 -4.544 1.00 87.25 95 GLU A CA 1
ATOM 772 C C . GLU A 1 95 ? -0.113 -1.847 -5.715 1.00 87.25 95 GLU A C 1
ATOM 774 O O . GLU A 1 95 ? -0.175 -1.417 -6.872 1.00 87.25 95 GLU A O 1
ATOM 779 N N . ASP A 1 96 ? 0.368 -3.055 -5.400 1.00 88.31 96 ASP A N 1
ATOM 780 C CA . ASP A 1 96 ? 0.797 -4.081 -6.367 1.00 88.31 96 ASP A CA 1
ATOM 781 C C . ASP A 1 96 ? 1.834 -3.571 -7.381 1.00 88.31 96 ASP A C 1
ATOM 783 O O . ASP A 1 96 ? 1.835 -3.907 -8.565 1.00 88.31 96 ASP A O 1
ATOM 787 N N . ARG A 1 97 ? 2.710 -2.687 -6.903 1.00 90.81 97 ARG A N 1
ATOM 788 C CA . ARG A 1 97 ? 3.732 -2.021 -7.701 1.00 90.81 97 ARG A CA 1
ATOM 789 C C . ARG A 1 97 ? 4.889 -2.985 -8.014 1.00 90.81 97 ARG A C 1
ATOM 791 O O . ARG A 1 97 ? 5.467 -3.518 -7.065 1.00 90.81 97 ARG A O 1
ATOM 798 N N . PRO A 1 98 ? 5.284 -3.155 -9.291 1.00 93.12 98 PRO A N 1
ATOM 799 C CA . PRO A 1 98 ? 6.497 -3.896 -9.642 1.00 93.12 98 PRO A CA 1
ATOM 800 C C . PRO A 1 98 ? 7.732 -3.262 -8.997 1.00 93.12 98 PRO A C 1
ATOM 802 O O . PRO A 1 98 ? 7.820 -2.033 -8.902 1.00 93.12 98 PRO A O 1
ATOM 805 N N . LYS A 1 99 ? 8.705 -4.074 -8.571 1.00 92.88 99 LYS A N 1
ATOM 806 C CA . LYS A 1 99 ? 9.880 -3.575 -7.833 1.00 92.88 99 LYS A CA 1
ATOM 807 C C . LYS A 1 99 ? 10.671 -2.524 -8.612 1.00 92.88 99 LYS A C 1
ATOM 809 O O . LYS A 1 99 ? 11.146 -1.564 -8.009 1.00 92.88 99 LYS A O 1
ATOM 814 N N . ALA A 1 100 ? 10.755 -2.668 -9.935 1.00 93.75 100 ALA A N 1
ATOM 815 C CA . ALA A 1 100 ? 11.499 -1.765 -10.807 1.00 93.75 100 ALA A CA 1
ATOM 816 C C . ALA A 1 100 ? 10.835 -0.393 -11.025 1.00 93.75 100 ALA A C 1
ATOM 818 O O . ALA A 1 100 ? 11.437 0.477 -11.647 1.00 93.75 100 ALA A O 1
ATOM 819 N N . ILE A 1 101 ? 9.595 -0.183 -10.576 1.00 94.06 101 ILE A N 1
ATOM 820 C CA . ILE A 1 101 ? 8.823 1.033 -10.863 1.00 94.06 101 ILE A CA 1
ATOM 821 C C . ILE A 1 101 ? 8.459 1.708 -9.559 1.00 94.06 101 ILE A C 1
ATOM 823 O O . ILE A 1 101 ? 7.726 1.117 -8.792 1.00 94.06 101 ILE A O 1
ATOM 827 N N . GLU A 1 102 ? 8.861 2.946 -9.314 1.00 91.38 102 GLU A N 1
ATOM 828 C CA . GLU A 1 102 ? 8.377 3.791 -8.223 1.00 91.38 102 GLU A CA 1
ATOM 829 C C . GLU A 1 102 ? 7.102 4.552 -8.601 1.00 91.38 102 GLU A C 1
ATOM 831 O O . GLU A 1 102 ? 6.922 5.001 -9.733 1.00 91.38 102 GLU A O 1
ATOM 836 N N . ALA A 1 103 ? 6.215 4.736 -7.621 1.00 90.38 103 ALA A N 1
ATOM 837 C CA . ALA A 1 103 ? 4.990 5.507 -7.774 1.00 90.38 103 ALA A CA 1
ATOM 838 C C . ALA A 1 103 ? 4.791 6.424 -6.568 1.00 90.38 103 ALA A C 1
ATOM 840 O O . ALA A 1 103 ? 4.773 5.966 -5.426 1.00 90.38 103 ALA A O 1
ATOM 841 N N . GLN A 1 104 ? 4.604 7.715 -6.827 1.00 88.06 104 GLN A N 1
ATOM 842 C CA . GLN A 1 104 ? 4.378 8.728 -5.804 1.00 88.06 104 GLN A CA 1
ATOM 843 C C . GLN A 1 104 ? 3.120 9.530 -6.122 1.00 88.06 104 GLN A C 1
ATOM 845 O O . GLN A 1 104 ? 2.934 10.002 -7.245 1.00 88.06 104 GLN A O 1
ATOM 850 N N . VAL A 1 105 ? 2.264 9.715 -5.118 1.00 87.69 105 VAL A N 1
ATOM 851 C CA . VAL A 1 105 ? 1.075 10.564 -5.232 1.00 87.69 105 VAL A CA 1
ATOM 852 C C . VAL A 1 105 ? 1.397 11.959 -4.710 1.00 87.69 105 VAL A C 1
ATOM 854 O O . VAL A 1 105 ? 1.891 12.130 -3.597 1.00 87.69 105 VAL A O 1
ATOM 857 N N . LEU A 1 106 ? 1.103 12.959 -5.530 1.00 86.62 106 LEU A N 1
ATOM 858 C CA . LEU A 1 106 ? 1.354 14.370 -5.280 1.00 86.62 106 LEU A CA 1
ATOM 859 C C . LEU A 1 106 ? 0.031 15.135 -5.258 1.00 86.62 106 LEU A C 1
ATOM 861 O O . LEU A 1 106 ? -0.933 14.774 -5.947 1.00 86.62 106 LEU A O 1
ATOM 865 N N . SER A 1 107 ? 0.007 16.247 -4.526 1.00 84.81 107 SER A N 1
ATOM 866 C CA . SER A 1 107 ? -1.047 17.243 -4.689 1.00 84.81 107 SER A CA 1
ATOM 867 C C . SER A 1 107 ? -1.052 17.766 -6.130 1.00 84.81 107 SER A C 1
ATOM 869 O O . SER A 1 107 ? -0.064 17.662 -6.865 1.00 84.81 107 SER A O 1
ATOM 871 N N . TYR A 1 108 ? -2.147 18.400 -6.547 1.00 82.31 108 TYR A N 1
ATOM 872 C CA . TYR A 1 108 ? -2.197 19.030 -7.867 1.00 82.31 108 TYR A CA 1
ATOM 873 C C . TYR A 1 108 ? -1.082 20.073 -8.084 1.00 82.31 108 TYR A C 1
ATOM 875 O O . TYR A 1 108 ? -0.505 20.152 -9.174 1.00 82.31 108 TYR A O 1
ATOM 883 N N . SER A 1 109 ? -0.731 20.817 -7.029 1.00 78.88 109 SER A N 1
ATOM 884 C CA . SER A 1 109 ? 0.368 21.791 -7.020 1.00 78.88 109 SER A CA 1
ATOM 885 C C . SER A 1 109 ? 1.767 21.158 -7.038 1.00 78.88 109 SER A C 1
ATOM 887 O O . SER A 1 109 ? 2.742 21.878 -7.203 1.00 78.88 109 SER A O 1
ATOM 889 N N . GLY A 1 110 ? 1.880 19.829 -6.931 1.00 72.25 110 GLY A N 1
ATOM 890 C CA . GLY A 1 110 ? 3.150 19.099 -6.991 1.00 72.25 110 GLY A CA 1
ATOM 891 C C . GLY A 1 110 ? 3.810 18.844 -5.635 1.00 72.25 110 GLY A C 1
ATOM 892 O O . GLY A 1 110 ? 4.879 18.241 -5.599 1.00 72.25 110 GLY A O 1
ATOM 893 N N . ASN A 1 111 ? 3.173 19.242 -4.531 1.00 73.94 111 ASN A N 1
ATOM 894 C CA . ASN A 1 111 ? 3.680 18.971 -3.190 1.00 73.94 111 ASN A CA 1
ATOM 895 C C . ASN A 1 111 ? 3.453 17.499 -2.833 1.00 73.94 111 ASN A C 1
ATOM 897 O O . ASN A 1 111 ? 2.371 16.945 -3.056 1.00 73.94 111 ASN A O 1
ATOM 901 N N . VAL A 1 112 ? 4.471 16.873 -2.249 1.00 67.31 112 VAL A N 1
ATOM 902 C CA . VAL A 1 112 ? 4.357 15.528 -1.682 1.00 67.31 112 VAL A CA 1
ATOM 903 C C . VAL A 1 112 ? 3.528 15.628 -0.405 1.00 67.31 112 VAL A C 1
ATOM 905 O O . VAL A 1 112 ? 3.837 16.433 0.473 1.00 67.31 112 VAL A O 1
ATOM 908 N N . ALA A 1 113 ? 2.475 14.823 -0.287 1.00 64.00 113 ALA A N 1
ATOM 909 C CA . ALA A 1 113 ? 1.787 14.681 0.989 1.00 64.00 113 ALA A CA 1
ATOM 910 C C . ALA A 1 113 ? 2.566 13.742 1.909 1.00 64.00 113 ALA A C 1
ATOM 912 O O . ALA A 1 113 ? 2.991 12.661 1.495 1.00 64.00 113 ALA A O 1
ATOM 913 N N . GLN A 1 114 ? 2.688 14.131 3.176 1.00 61.59 114 GLN A N 1
ATOM 914 C CA . GLN A 1 114 ? 3.227 13.276 4.226 1.00 61.59 114 GLN A CA 1
ATOM 915 C C . GLN A 1 114 ? 2.377 11.995 4.302 1.00 61.59 114 GLN A C 1
ATOM 917 O O . GLN A 1 114 ? 1.152 12.055 4.435 1.00 61.59 114 GLN A O 1
ATOM 922 N N . ALA A 1 115 ? 3.015 10.838 4.097 1.00 59.34 115 ALA A N 1
ATOM 923 C CA . ALA A 1 115 ? 2.360 9.526 4.034 1.00 59.34 115 ALA A CA 1
ATOM 924 C C . ALA A 1 115 ? 1.164 9.432 3.049 1.00 59.34 115 ALA A C 1
ATOM 926 O O . ALA A 1 115 ? 0.222 8.668 3.272 1.00 59.34 115 ALA A O 1
ATOM 927 N N . GLY A 1 116 ? 1.159 10.236 1.974 1.00 62.84 116 GLY A N 1
ATOM 928 C CA . GLY A 1 116 ? 0.092 10.230 0.963 1.00 62.84 116 GLY A CA 1
ATOM 929 C C . GLY A 1 116 ? -1.279 10.680 1.481 1.00 62.84 116 GLY A C 1
ATOM 930 O O . GLY A 1 116 ? -2.289 10.353 0.859 1.00 62.84 116 GLY A O 1
ATOM 931 N N . SER A 1 117 ? -1.326 11.384 2.618 1.00 74.88 117 SER A N 1
ATOM 932 C CA . SER A 1 117 ? -2.560 11.837 3.269 1.00 74.88 117 SER A CA 1
ATOM 933 C C . SER A 1 117 ? -2.875 13.295 2.935 1.00 74.88 117 SER A C 1
ATOM 935 O O . SER A 1 117 ? -2.056 14.189 3.136 1.00 74.88 117 SER A O 1
ATOM 937 N N . PHE A 1 118 ? -4.088 13.552 2.460 1.00 81.88 118 PHE A N 1
ATOM 938 C CA . PHE A 1 118 ? -4.559 14.868 2.045 1.00 81.88 118 PHE A CA 1
ATOM 939 C C . PHE A 1 118 ? -5.808 15.254 2.836 1.00 81.88 118 PHE A C 1
ATOM 941 O O . PHE A 1 118 ? -6.685 14.424 3.073 1.00 81.88 118 PHE A O 1
ATOM 948 N N . LYS A 1 119 ? -5.908 16.528 3.227 1.00 82.38 119 LYS A N 1
ATOM 949 C CA . LYS A 1 119 ? -7.147 17.076 3.791 1.00 82.38 119 LYS A CA 1
ATOM 950 C C . LYS A 1 119 ? -8.135 17.348 2.662 1.00 82.38 119 LYS A C 1
ATOM 952 O O . LYS A 1 119 ? -7.775 17.969 1.663 1.00 82.38 119 LYS A O 1
ATOM 957 N N . VAL A 1 120 ? -9.372 16.910 2.839 1.00 81.25 120 VAL A N 1
ATOM 958 C CA . VAL A 1 120 ? -10.472 17.094 1.891 1.00 81.25 120 VAL A CA 1
ATOM 959 C C . VAL A 1 120 ? -11.736 17.478 2.641 1.00 81.25 120 VAL A C 1
ATOM 961 O O . VAL A 1 120 ? -11.971 17.025 3.757 1.00 81.25 120 VAL A O 1
ATOM 964 N N . LYS A 1 121 ? -12.573 18.320 2.039 1.00 83.56 121 LYS A N 1
ATOM 965 C CA . LYS A 1 121 ? -13.925 18.542 2.557 1.00 83.56 121 LYS A CA 1
ATOM 966 C C . LYS A 1 121 ? -14.865 17.483 1.973 1.00 83.56 121 LYS A C 1
ATOM 968 O O . LYS A 1 121 ? -14.779 17.222 0.771 1.00 83.56 121 LYS A O 1
ATOM 973 N N . PRO A 1 122 ? -15.775 16.886 2.762 1.00 82.62 122 PRO A N 1
ATOM 974 C CA . PRO A 1 122 ? -16.813 16.020 2.212 1.00 82.62 122 PRO A CA 1
ATOM 975 C C . PRO A 1 122 ? -17.556 16.709 1.055 1.00 82.62 122 PRO A C 1
ATOM 977 O O . PRO A 1 122 ? -17.945 17.868 1.172 1.00 82.62 122 PRO A O 1
ATOM 980 N N . GLY A 1 123 ? -17.708 16.011 -0.074 1.00 82.19 123 GLY A N 1
ATOM 981 C CA . GLY A 1 123 ? -18.319 16.551 -1.298 1.00 82.19 123 GLY A CA 1
ATOM 982 C C . GLY A 1 123 ? -17.375 17.346 -2.212 1.00 82.19 123 GLY A C 1
ATOM 983 O O . GLY A 1 123 ? -17.759 17.699 -3.324 1.00 82.19 123 GLY A O 1
ATOM 984 N N . GLN A 1 124 ? -16.132 17.606 -1.799 1.00 84.56 124 GLN A N 1
ATOM 985 C CA . GLN A 1 124 ? -15.137 18.268 -2.640 1.00 84.56 124 GLN A CA 1
ATOM 986 C C . GLN A 1 124 ? -14.519 17.293 -3.650 1.00 84.56 124 GLN A C 1
ATOM 988 O O . GLN A 1 124 ? -14.100 16.190 -3.299 1.00 84.56 124 GLN A O 1
ATOM 993 N N . ILE A 1 125 ? -14.365 17.740 -4.897 1.00 83.88 125 ILE A N 1
ATOM 994 C CA . ILE A 1 125 ? -13.602 17.013 -5.915 1.00 83.88 125 ILE A CA 1
ATOM 995 C C . ILE A 1 125 ? -12.116 17.365 -5.769 1.00 83.88 125 ILE A C 1
ATOM 997 O O . ILE A 1 125 ? -11.708 18.506 -5.999 1.00 83.88 125 ILE A O 1
ATOM 1001 N N . GLY A 1 126 ? -11.300 16.382 -5.386 1.00 82.81 126 GLY A N 1
ATOM 1002 C CA . GLY A 1 126 ? -9.843 16.505 -5.326 1.00 82.81 126 GLY A CA 1
ATOM 1003 C C . GLY A 1 126 ? -9.177 16.174 -6.665 1.00 82.81 126 GLY A C 1
ATOM 1004 O O . GLY A 1 126 ? -9.584 15.239 -7.351 1.00 82.81 126 GLY A O 1
ATOM 1005 N N . LYS A 1 127 ? -8.125 16.917 -7.028 1.00 86.88 127 LYS A N 1
ATOM 1006 C CA . LYS A 1 127 ? -7.232 16.586 -8.151 1.00 86.88 127 LYS A CA 1
ATOM 1007 C C . LYS A 1 127 ? -5.855 16.219 -7.607 1.00 86.88 127 LYS A C 1
ATOM 1009 O O . LYS A 1 127 ? -5.299 16.948 -6.786 1.00 86.88 127 LYS A O 1
ATOM 1014 N N . PHE A 1 128 ? -5.296 15.121 -8.099 1.00 87.94 128 PHE A N 1
ATOM 1015 C CA . PHE A 1 128 ? -4.006 14.586 -7.663 1.00 87.94 128 PHE A CA 1
ATOM 1016 C C . PHE A 1 128 ? -3.153 14.227 -8.876 1.00 87.94 128 PHE A C 1
ATOM 1018 O O . PHE A 1 128 ? -3.683 13.963 -9.956 1.00 87.94 128 PHE A O 1
ATOM 1025 N N . LYS A 1 129 ? -1.833 14.228 -8.702 1.00 89.62 129 LYS A N 1
ATOM 1026 C CA . LYS A 1 129 ? -0.879 13.790 -9.725 1.00 89.62 129 LYS A CA 1
ATOM 1027 C C . LYS A 1 129 ? -0.218 12.502 -9.262 1.00 89.62 129 LYS A C 1
ATOM 1029 O O . LYS A 1 129 ? 0.234 12.418 -8.126 1.00 89.62 129 LYS A O 1
ATOM 1034 N N . VAL A 1 130 ? -0.136 11.518 -10.147 1.00 90.56 130 VAL A N 1
ATOM 1035 C CA . VAL A 1 130 ? 0.631 10.294 -9.907 1.00 90.56 130 VAL A CA 1
ATOM 1036 C C . VAL A 1 130 ? 1.914 10.401 -10.716 1.00 90.56 130 VAL A C 1
ATOM 1038 O O . VAL A 1 130 ? 1.869 10.464 -11.942 1.00 90.56 130 VAL A O 1
ATOM 1041 N N . ARG A 1 131 ? 3.055 10.458 -10.033 1.00 91.12 131 ARG A N 1
ATOM 1042 C CA . ARG A 1 131 ? 4.373 10.374 -10.661 1.00 91.12 131 ARG A CA 1
ATOM 1043 C C . ARG A 1 131 ? 4.798 8.915 -10.665 1.00 91.12 131 ARG A C 1
ATOM 1045 O O . ARG A 1 131 ? 4.903 8.315 -9.601 1.00 91.12 131 ARG A O 1
ATOM 1052 N N . VAL A 1 132 ? 5.050 8.376 -11.850 1.00 92.25 132 VAL A N 1
ATOM 1053 C CA . VAL A 1 132 ? 5.582 7.025 -12.046 1.00 92.25 132 VAL A CA 1
ATOM 1054 C C . VAL A 1 132 ? 7.000 7.157 -12.587 1.00 92.25 132 VAL A C 1
ATOM 1056 O O . VAL A 1 132 ? 7.228 7.939 -13.511 1.00 92.25 132 VAL A O 1
ATOM 1059 N N . LYS A 1 133 ? 7.952 6.443 -11.991 1.00 92.56 133 LYS A N 1
ATOM 1060 C CA . LYS A 1 133 ? 9.373 6.483 -12.348 1.00 92.56 133 LYS A CA 1
ATOM 1061 C C . LYS A 1 133 ? 9.908 5.055 -12.424 1.00 92.56 133 LYS A C 1
ATOM 1063 O O . LYS A 1 133 ? 9.589 4.253 -11.561 1.00 92.56 133 LYS A O 1
ATOM 1068 N N . ALA A 1 134 ? 10.717 4.736 -13.428 1.00 92.69 134 ALA A N 1
ATOM 1069 C CA . ALA A 1 134 ? 11.491 3.498 -13.424 1.00 92.69 134 ALA A CA 1
ATOM 1070 C C . ALA A 1 134 ? 12.780 3.699 -12.616 1.00 92.69 134 ALA A C 1
ATOM 1072 O O . ALA A 1 134 ? 13.444 4.731 -12.747 1.00 92.69 134 ALA A O 1
ATOM 1073 N N . ASN A 1 135 ? 13.117 2.721 -11.787 1.00 92.69 135 ASN A N 1
ATOM 1074 C CA . ASN A 1 135 ? 14.395 2.675 -11.095 1.00 92.69 135 ASN A CA 1
ATOM 1075 C C . ASN A 1 135 ? 15.483 2.184 -12.046 1.00 92.69 135 ASN A C 1
ATOM 1077 O O . ASN A 1 135 ? 15.196 1.503 -13.024 1.00 92.69 135 ASN A O 1
ATOM 1081 N N . GLU A 1 136 ? 16.731 2.538 -11.759 1.00 91.38 136 GLU A N 1
ATOM 1082 C CA . GLU A 1 136 ? 17.891 2.012 -12.490 1.00 91.38 136 GLU A CA 1
ATOM 1083 C C . GLU A 1 136 ? 18.385 0.709 -11.848 1.00 91.38 136 GLU A C 1
ATOM 1085 O O . GLU A 1 136 ? 18.709 -0.256 -12.538 1.00 91.38 136 GLU A O 1
ATOM 1090 N N . MET A 1 137 ? 18.344 0.651 -10.515 1.00 91.62 137 MET A N 1
ATOM 1091 C CA . MET A 1 137 ? 18.785 -0.483 -9.706 1.00 91.62 137 MET A CA 1
ATOM 1092 C C . MET A 1 137 ? 17.706 -0.870 -8.687 1.00 91.62 137 MET A C 1
ATOM 1094 O O . MET A 1 137 ? 16.985 -0.010 -8.172 1.00 91.62 137 MET A O 1
ATOM 1098 N N . VAL A 1 138 ? 17.616 -2.159 -8.365 1.00 90.94 138 VAL A N 1
ATOM 1099 C CA . VAL A 1 138 ? 16.842 -2.694 -7.235 1.00 90.94 138 VAL A CA 1
ATOM 1100 C C . VAL A 1 138 ? 17.791 -3.563 -6.415 1.00 90.94 138 VAL A C 1
ATOM 1102 O O . VAL A 1 138 ? 18.174 -4.647 -6.842 1.00 90.94 138 VAL A O 1
ATOM 1105 N N . GLY A 1 139 ? 18.201 -3.070 -5.244 1.00 89.75 139 GLY A N 1
ATOM 1106 C CA . GLY A 1 139 ? 19.329 -3.663 -4.524 1.00 89.75 139 GLY A CA 1
ATOM 1107 C C . GLY A 1 139 ? 20.626 -3.467 -5.313 1.00 89.75 139 GLY A C 1
ATOM 1108 O O . GLY A 1 139 ? 20.923 -2.349 -5.731 1.00 89.75 139 GLY A O 1
ATOM 1109 N N . GLU A 1 140 ? 21.367 -4.549 -5.536 1.00 90.00 140 GLU A N 1
ATOM 1110 C CA . GLU A 1 140 ? 22.616 -4.550 -6.314 1.00 90.00 140 GLU A CA 1
ATOM 1111 C C . GLU A 1 140 ? 22.404 -4.911 -7.795 1.00 90.00 140 GLU A C 1
ATOM 1113 O O . GLU A 1 140 ? 23.342 -4.872 -8.589 1.00 90.00 140 GLU A O 1
ATOM 1118 N N . GLU A 1 141 ? 21.169 -5.228 -8.198 1.00 91.19 141 GLU A N 1
ATOM 1119 C CA . GLU A 1 141 ? 20.850 -5.653 -9.560 1.00 91.19 141 GLU A CA 1
ATOM 1120 C C . GLU A 1 141 ? 20.287 -4.507 -10.404 1.00 91.19 141 GLU A C 1
ATOM 1122 O O . GLU A 1 141 ? 19.423 -3.739 -9.970 1.00 91.19 141 GLU A O 1
ATOM 1127 N N . HIS A 1 142 ? 20.739 -4.426 -11.656 1.00 91.75 142 HIS A N 1
ATOM 1128 C CA . HIS A 1 142 ? 20.152 -3.524 -12.641 1.00 91.75 142 HIS A CA 1
ATOM 1129 C C . HIS A 1 142 ? 18.735 -3.978 -12.995 1.00 91.75 142 HIS A C 1
ATOM 1131 O O . HIS A 1 142 ? 18.502 -5.165 -13.235 1.00 91.75 142 HIS A O 1
ATOM 1137 N N . VAL A 1 143 ? 17.785 -3.041 -13.107 1.00 91.88 143 VAL A N 1
ATOM 1138 C CA . VAL A 1 143 ? 16.359 -3.376 -13.295 1.00 91.88 143 VAL A CA 1
ATOM 1139 C C . VAL A 1 143 ? 16.079 -4.260 -14.503 1.00 91.88 143 VAL A C 1
ATOM 1141 O O . VAL A 1 143 ? 15.106 -5.005 -14.507 1.00 91.88 143 VAL A O 1
ATOM 1144 N N . CYS A 1 144 ? 16.930 -4.210 -15.526 1.00 90.19 144 CYS A N 1
ATOM 1145 C CA . CYS A 1 144 ? 16.768 -5.036 -16.717 1.00 90.19 144 CYS A CA 1
ATOM 1146 C C . CYS A 1 144 ? 17.112 -6.511 -16.521 1.00 90.19 144 CYS A C 1
ATOM 1148 O O . CYS A 1 144 ? 16.568 -7.347 -17.250 1.00 90.19 144 CYS A O 1
ATOM 1150 N N . SER A 1 145 ? 17.925 -6.825 -15.516 1.00 90.00 145 SER A N 1
ATOM 1151 C CA . SER A 1 145 ? 18.285 -8.191 -15.137 1.00 90.00 145 SER A CA 1
ATOM 1152 C C . SER A 1 145 ? 17.207 -8.878 -14.295 1.00 90.00 145 SER A C 1
ATOM 1154 O O . SER A 1 145 ? 17.211 -10.099 -14.200 1.00 90.00 145 SER A O 1
ATOM 1156 N N . LEU A 1 146 ? 16.255 -8.115 -13.744 1.00 90.19 146 LEU A N 1
ATOM 1157 C CA . LEU A 1 146 ? 15.172 -8.646 -12.916 1.00 90.19 146 LEU A CA 1
ATOM 1158 C C . LEU A 1 146 ? 14.233 -9.574 -13.699 1.00 90.19 146 LEU A C 1
ATOM 1160 O O . LEU A 1 146 ? 14.122 -9.510 -14.930 1.00 90.19 146 LEU A O 1
ATOM 1164 N N . GLU A 1 147 ? 13.475 -10.390 -12.971 1.00 91.12 147 GLU A N 1
ATOM 1165 C CA . GLU A 1 147 ? 12.409 -11.213 -13.536 1.00 91.12 147 GLU A CA 1
ATOM 1166 C C . GLU A 1 147 ? 11.277 -10.370 -14.139 1.00 91.12 147 GLU A C 1
ATOM 1168 O O . GLU A 1 147 ? 11.086 -9.188 -13.836 1.00 91.12 147 GLU A O 1
ATOM 1173 N N . GLN A 1 148 ? 10.480 -10.976 -15.022 1.00 86.56 148 GLN A N 1
ATOM 1174 C CA . GLN A 1 148 ? 9.472 -10.231 -15.773 1.00 86.56 148 GLN A CA 1
ATOM 1175 C C . GLN A 1 148 ? 8.405 -9.593 -14.866 1.00 86.56 148 GLN A C 1
ATOM 1177 O O . GLN A 1 148 ? 8.015 -8.457 -15.125 1.00 86.56 148 GLN A O 1
ATOM 1182 N N . GLY A 1 149 ? 7.986 -10.272 -13.792 1.00 87.38 149 GLY A N 1
ATOM 1183 C CA . GLY A 1 149 ? 7.010 -9.745 -12.827 1.00 87.38 149 GLY A CA 1
ATOM 1184 C C . GLY A 1 149 ? 7.505 -8.535 -12.025 1.00 87.38 149 GLY A C 1
ATOM 1185 O O . GLY A 1 149 ? 6.700 -7.718 -11.585 1.00 87.38 149 GLY A O 1
ATOM 1186 N N . ASP A 1 150 ? 8.822 -8.370 -11.898 1.00 91.56 150 ASP A N 1
ATOM 1187 C CA . ASP A 1 150 ? 9.426 -7.225 -11.214 1.00 91.56 150 ASP A CA 1
ATOM 1188 C C . ASP A 1 150 ? 9.644 -6.025 -12.154 1.00 91.56 150 ASP A C 1
ATOM 1190 O O . ASP A 1 150 ? 9.720 -4.887 -11.683 1.00 91.56 150 ASP A O 1
ATOM 1194 N N . LYS A 1 151 ? 9.680 -6.262 -13.476 1.00 91.25 151 LYS A N 1
ATOM 1195 C CA . LYS A 1 151 ? 9.834 -5.238 -14.530 1.00 91.25 151 LYS A CA 1
ATOM 1196 C C . LYS A 1 151 ? 8.518 -4.705 -15.083 1.00 91.25 151 LYS A C 1
ATOM 1198 O O . LYS A 1 151 ? 8.477 -3.572 -15.565 1.00 91.25 151 LYS A O 1
ATOM 1203 N N . LYS A 1 152 ? 7.461 -5.517 -15.076 1.00 93.06 152 LYS A N 1
ATOM 1204 C CA . LYS A 1 152 ? 6.159 -5.157 -15.642 1.00 93.06 152 LYS A CA 1
ATOM 1205 C C . LYS A 1 152 ? 5.024 -5.615 -14.746 1.00 93.06 152 LYS A C 1
ATOM 1207 O O . LYS A 1 152 ? 5.075 -6.692 -14.161 1.00 93.06 152 LYS A O 1
ATOM 1212 N N . GLY A 1 153 ? 3.958 -4.832 -14.700 1.00 92.75 153 GLY A N 1
ATOM 1213 C CA . GLY A 1 153 ? 2.769 -5.217 -13.962 1.00 92.75 153 GLY A CA 1
ATOM 1214 C C . GLY A 1 153 ? 1.675 -4.166 -13.983 1.00 92.75 153 GLY A C 1
ATOM 1215 O O . GLY A 1 153 ? 1.813 -3.080 -14.552 1.00 92.75 153 GLY A O 1
ATOM 1216 N N . LYS A 1 154 ? 0.562 -4.526 -13.350 1.00 93.88 154 LYS A N 1
ATOM 1217 C CA . LYS A 1 154 ? -0.603 -3.666 -13.183 1.00 93.88 154 LYS A CA 1
ATOM 1218 C C . LYS A 1 154 ? -0.627 -3.147 -11.753 1.00 93.88 154 LYS A C 1
ATOM 1220 O O . LYS A 1 154 ? -1.014 -3.874 -10.845 1.00 93.88 154 LYS A O 1
ATOM 1225 N N . MET A 1 155 ? -0.248 -1.887 -11.574 1.00 92.38 155 MET A N 1
ATOM 1226 C CA . MET A 1 155 ? -0.353 -1.210 -10.283 1.00 92.38 155 MET A CA 1
ATOM 1227 C C . MET A 1 155 ? -1.718 -0.532 -10.141 1.00 92.38 155 MET A C 1
ATOM 1229 O O . MET A 1 155 ? -2.343 -0.119 -11.126 1.00 92.38 155 MET A O 1
ATOM 1233 N N . ARG A 1 156 ? -2.179 -0.393 -8.899 1.00 91.69 156 ARG A N 1
ATOM 1234 C CA . ARG A 1 156 ? -3.475 0.216 -8.575 1.00 91.69 156 ARG A CA 1
ATOM 1235 C C . ARG A 1 156 ? -3.258 1.441 -7.710 1.00 91.69 156 ARG A C 1
ATOM 1237 O O . ARG A 1 156 ? -2.698 1.333 -6.627 1.00 91.69 156 ARG A O 1
ATOM 1244 N N . VAL A 1 157 ? -3.710 2.602 -8.169 1.00 90.44 157 VAL A N 1
ATOM 1245 C CA . VAL A 1 157 ? -3.696 3.828 -7.366 1.00 90.44 157 VAL A CA 1
ATOM 1246 C C . VAL A 1 157 ? -5.109 4.117 -6.907 1.00 90.44 157 VAL A C 1
ATOM 1248 O O . VAL A 1 157 ? -5.980 4.423 -7.723 1.00 90.44 157 VAL A O 1
ATOM 1251 N N . LYS A 1 158 ? -5.345 4.017 -5.602 1.00 87.56 158 LYS A N 1
ATOM 1252 C CA . LYS A 1 158 ? -6.666 4.266 -5.027 1.00 87.56 158 LYS A CA 1
ATOM 1253 C C . LYS A 1 158 ? -6.595 5.049 -3.722 1.00 87.56 158 LYS A C 1
ATOM 1255 O O . LYS A 1 158 ? -5.612 4.939 -2.983 1.00 87.56 158 LYS A O 1
ATOM 1260 N N . PRO A 1 159 ? -7.642 5.824 -3.416 1.00 85.44 159 PRO A N 1
ATOM 1261 C CA . PRO A 1 159 ? -7.914 6.253 -2.057 1.00 85.44 159 PRO A CA 1
ATOM 1262 C C . PRO A 1 159 ? -8.194 5.063 -1.127 1.00 85.44 159 PRO A C 1
ATOM 1264 O O . PRO A 1 159 ? -8.897 4.137 -1.516 1.00 85.44 159 PRO A O 1
ATOM 1267 N N . THR A 1 160 ? -7.731 5.115 0.121 1.00 74.25 160 THR A N 1
ATOM 1268 C CA . THR A 1 160 ? -7.976 4.085 1.149 1.00 74.25 160 THR A CA 1
ATOM 1269 C C . THR A 1 160 ? -9.447 3.940 1.540 1.00 74.25 160 THR A C 1
ATOM 1271 O O . THR A 1 160 ? -9.826 2.924 2.106 1.00 74.25 160 THR A O 1
ATOM 1274 N N . THR A 1 161 ? -10.281 4.941 1.250 1.00 71.50 161 THR A N 1
ATOM 1275 C CA . THR A 1 161 ? -11.719 4.955 1.562 1.00 71.50 161 THR A CA 1
ATOM 1276 C C . THR A 1 161 ? -12.609 4.513 0.396 1.00 71.50 161 THR A C 1
ATOM 1278 O O . THR A 1 161 ? -13.825 4.454 0.555 1.00 71.50 161 THR A O 1
ATOM 1281 N N . PHE A 1 162 ? -12.038 4.209 -0.776 1.00 75.56 162 PHE A N 1
ATOM 1282 C CA . PHE A 1 162 ? -12.792 3.883 -1.990 1.00 75.56 162 PHE A CA 1
ATOM 1283 C C . PHE A 1 162 ? -12.390 2.506 -2.530 1.00 75.56 162 PHE A C 1
ATOM 1285 O O . PHE A 1 162 ? -11.220 2.129 -2.524 1.00 75.56 162 PHE A O 1
ATOM 1292 N N . SER A 1 163 ? -13.363 1.754 -3.048 1.00 75.56 163 SER A N 1
ATOM 1293 C CA . SER A 1 163 ? -13.106 0.491 -3.753 1.00 75.56 163 SER A CA 1
ATOM 1294 C C . SER A 1 163 ? -12.573 0.715 -5.173 1.00 75.56 163 SER A C 1
ATOM 1296 O O . SER A 1 163 ? -11.785 -0.088 -5.673 1.00 75.56 163 SER A O 1
ATOM 1298 N N . THR A 1 164 ? -12.972 1.816 -5.815 1.00 85.06 164 THR A N 1
ATOM 1299 C CA . THR A 1 164 ? -12.545 2.177 -7.170 1.00 85.06 164 THR A CA 1
ATOM 1300 C C . THR A 1 164 ? -11.078 2.601 -7.198 1.00 85.06 164 THR A C 1
ATOM 1302 O O . THR A 1 164 ? -10.639 3.432 -6.403 1.00 85.06 164 THR A O 1
ATOM 1305 N N . ALA A 1 165 ? -10.334 2.070 -8.167 1.00 89.88 165 ALA A N 1
ATOM 1306 C CA . ALA A 1 165 ? -8.915 2.343 -8.357 1.00 89.88 165 ALA A CA 1
ATOM 1307 C C . ALA A 1 165 ? -8.608 2.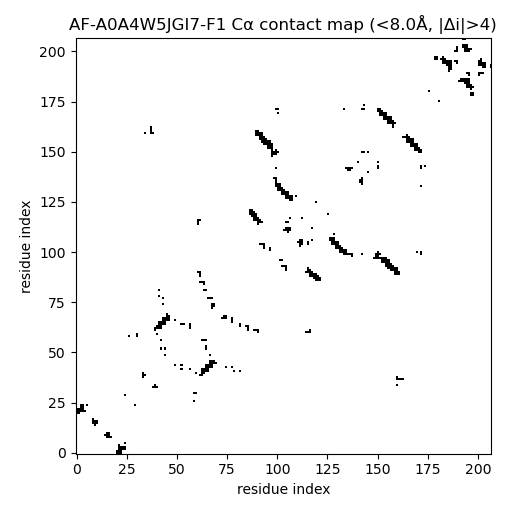803 -9.786 1.00 89.88 165 ALA A C 1
ATOM 1309 O O . ALA A 1 165 ? -9.194 2.309 -10.751 1.00 89.88 165 ALA A O 1
ATOM 1310 N N . LEU A 1 166 ? -7.624 3.692 -9.921 1.00 92.00 166 LEU A N 1
ATOM 1311 C CA . LEU A 1 166 ? -6.953 3.954 -11.188 1.00 92.00 166 LEU A CA 1
ATOM 1312 C C . LEU A 1 166 ? -5.961 2.816 -11.448 1.00 92.00 166 LEU A C 1
ATOM 1314 O O . LEU A 1 166 ? -4.976 2.655 -10.728 1.00 92.00 166 LEU A O 1
ATOM 1318 N N . ASN A 1 167 ? -6.229 2.023 -12.480 1.00 93.81 167 ASN A N 1
ATOM 1319 C CA . ASN A 1 167 ? -5.352 0.939 -12.901 1.00 93.81 167 ASN A CA 1
ATOM 1320 C C . ASN A 1 167 ? -4.300 1.462 -13.882 1.00 93.81 167 ASN A C 1
ATOM 1322 O O . ASN A 1 167 ? -4.658 2.049 -14.902 1.00 93.81 167 ASN A O 1
ATOM 1326 N N . ILE A 1 168 ? -3.022 1.216 -13.599 1.00 94.12 168 ILE A N 1
ATOM 1327 C CA . ILE A 1 168 ? -1.903 1.627 -14.450 1.00 94.12 168 ILE A CA 1
ATOM 1328 C C . ILE A 1 168 ? -1.116 0.376 -14.836 1.00 94.12 168 ILE A C 1
ATOM 1330 O O . ILE A 1 168 ? -0.549 -0.299 -13.979 1.00 94.12 168 ILE A O 1
ATOM 1334 N N . ASN A 1 169 ? -1.088 0.072 -16.133 1.00 94.69 169 ASN A N 1
ATOM 1335 C CA . ASN A 1 169 ? -0.200 -0.943 -16.689 1.00 94.69 169 ASN A CA 1
ATOM 1336 C C . ASN A 1 169 ? 1.139 -0.274 -16.994 1.00 94.69 169 ASN A C 1
ATOM 1338 O O . ASN A 1 169 ? 1.183 0.673 -17.780 1.00 94.69 169 ASN A O 1
ATOM 1342 N N . ALA A 1 170 ? 2.207 -0.746 -16.362 1.00 93.00 170 ALA A N 1
ATOM 1343 C CA . ALA A 1 170 ? 3.536 -0.177 -16.511 1.00 93.00 170 ALA A CA 1
ATOM 1344 C C . ALA A 1 170 ? 4.568 -1.279 -16.765 1.00 93.00 170 ALA A C 1
ATOM 1346 O O . ALA A 1 170 ? 4.478 -2.376 -16.212 1.00 93.00 170 ALA A O 1
ATOM 1347 N N . GLU A 1 171 ? 5.544 -0.972 -17.612 1.00 92.38 171 GLU A N 1
ATOM 1348 C CA . GLU A 1 171 ? 6.633 -1.864 -17.995 1.00 92.38 171 GLU A CA 1
ATOM 1349 C C . GLU A 1 171 ? 7.914 -1.051 -18.160 1.00 92.38 171 GLU A C 1
ATOM 1351 O O . GLU A 1 171 ? 7.921 -0.003 -18.812 1.00 92.38 171 GLU A O 1
ATOM 1356 N N . VAL A 1 172 ? 9.002 -1.543 -17.572 1.00 91.81 172 VAL A N 1
ATOM 1357 C CA . VAL A 1 172 ? 10.338 -1.005 -17.812 1.00 91.81 172 VAL A CA 1
ATOM 1358 C C . VAL A 1 172 ? 10.846 -1.536 -19.148 1.00 91.81 172 VAL A C 1
ATOM 1360 O O . VAL A 1 172 ? 11.033 -2.739 -19.338 1.00 91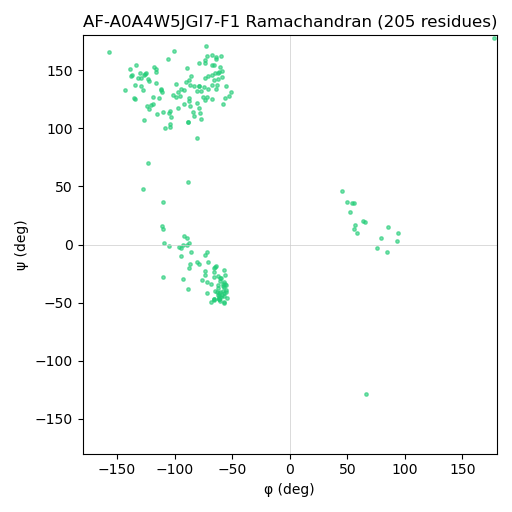.81 172 VAL A O 1
ATOM 1363 N N . LEU A 1 173 ? 11.079 -0.621 -20.087 1.00 88.56 173 LEU A N 1
ATOM 1364 C CA . LEU A 1 173 ? 11.573 -0.956 -21.415 1.00 88.56 173 LEU A CA 1
ATOM 1365 C C . LEU A 1 173 ? 13.082 -1.181 -21.383 1.00 88.56 173 LEU A C 1
ATOM 1367 O O . LEU A 1 173 ? 13.875 -0.272 -21.604 1.00 88.56 173 LEU A O 1
ATOM 1371 N N . CYS A 1 174 ? 13.463 -2.431 -21.176 1.00 84.69 174 CYS A N 1
ATOM 1372 C CA . CYS A 1 174 ? 14.843 -2.893 -21.246 1.00 84.69 174 CYS A CA 1
ATOM 1373 C C . CYS A 1 174 ? 15.224 -3.303 -22.666 1.00 84.69 174 CYS A C 1
ATOM 1375 O O . CYS A 1 174 ? 15.621 -4.441 -22.913 1.00 84.69 174 CYS A O 1
ATOM 1377 N N . LYS A 1 175 ? 15.015 -2.397 -23.627 1.00 72.62 175 LYS A N 1
ATOM 1378 C CA . LYS A 1 175 ? 15.363 -2.677 -25.018 1.00 72.62 175 LYS A CA 1
ATOM 1379 C C . LYS A 1 175 ? 16.877 -2.784 -25.140 1.00 72.62 175 LYS A C 1
ATOM 1381 O O . LYS A 1 175 ? 17.586 -1.839 -24.811 1.00 72.62 175 LYS A O 1
ATOM 1386 N N . THR A 1 176 ? 17.334 -3.904 -25.681 1.00 74.19 176 THR A N 1
ATOM 1387 C CA . THR A 1 176 ? 18.642 -3.971 -26.319 1.00 74.19 176 THR A CA 1
ATOM 1388 C C . THR A 1 176 ? 18.634 -3.048 -27.531 1.00 74.19 176 THR A C 1
ATOM 1390 O O . THR A 1 176 ? 17.672 -3.034 -28.311 1.00 74.19 176 THR A O 1
ATOM 1393 N N . CYS A 1 177 ? 19.684 -2.245 -27.683 1.00 80.25 177 CYS A N 1
ATOM 1394 C CA . CYS A 1 177 ? 19.855 -1.432 -28.882 1.00 80.25 177 CYS A CA 1
ATOM 1395 C C . CYS A 1 177 ? 19.894 -2.359 -30.109 1.00 80.25 177 CYS A C 1
ATOM 1397 O O . CYS A 1 177 ? 20.359 -3.494 -30.018 1.00 80.25 177 CYS A O 1
ATOM 1399 N N . ASP A 1 178 ? 19.442 -1.903 -31.281 1.00 83.19 178 ASP A N 1
ATOM 1400 C CA . ASP A 1 178 ? 19.425 -2.767 -32.476 1.00 83.19 178 ASP A CA 1
ATOM 1401 C C . ASP A 1 178 ? 20.817 -3.328 -32.820 1.00 83.19 178 ASP A C 1
ATOM 1403 O O . ASP A 1 178 ? 20.940 -4.472 -33.252 1.00 83.19 178 ASP A O 1
ATOM 1407 N N . CYS A 1 179 ? 21.876 -2.568 -32.534 1.00 84.81 179 CYS A N 1
ATOM 1408 C CA . CYS A 1 179 ? 23.265 -2.999 -32.690 1.00 84.81 179 CYS A CA 1
ATOM 1409 C C . CYS A 1 179 ? 23.730 -4.063 -31.674 1.00 84.81 179 CYS A C 1
ATOM 1411 O O . CYS A 1 179 ? 24.767 -4.685 -31.893 1.00 84.81 179 CYS A O 1
ATOM 1413 N N . GLU A 1 180 ? 22.993 -4.291 -30.583 1.00 83.56 180 GLU A N 1
ATOM 1414 C CA . GLU A 1 180 ? 23.273 -5.346 -29.595 1.00 83.56 180 GLU A CA 1
ATOM 1415 C C . GLU A 1 180 ? 22.648 -6.686 -29.994 1.00 83.56 180 GLU A C 1
ATOM 1417 O O . GLU A 1 180 ? 23.053 -7.724 -29.479 1.00 83.56 180 GLU A O 1
ATOM 1422 N N . LYS A 1 181 ? 21.682 -6.682 -30.924 1.00 84.62 181 LYS A N 1
ATOM 1423 C CA . LYS A 1 181 ? 21.013 -7.901 -31.405 1.00 84.62 181 LYS A CA 1
ATOM 1424 C C . LYS A 1 181 ? 21.920 -8.756 -32.287 1.00 84.62 181 LYS A C 1
ATOM 1426 O O . LYS A 1 181 ? 21.799 -9.975 -32.274 1.00 84.62 181 LYS A O 1
ATOM 1431 N N . ASN A 1 182 ? 22.818 -8.112 -33.034 1.00 86.38 182 ASN A N 1
ATOM 1432 C CA . ASN A 1 182 ? 23.728 -8.755 -33.981 1.00 86.38 182 ASN A CA 1
ATOM 1433 C C . ASN A 1 182 ? 25.189 -8.423 -33.631 1.00 86.38 182 ASN A C 1
ATOM 1435 O O . ASN A 1 182 ? 25.828 -7.644 -34.344 1.00 86.38 182 ASN A O 1
ATOM 1439 N N . PRO A 1 183 ? 25.722 -8.952 -32.517 1.00 88.44 183 PRO A N 1
ATOM 1440 C CA . PRO A 1 183 ? 27.129 -8.778 -32.182 1.00 88.44 183 PRO A CA 1
ATOM 1441 C C . PRO A 1 183 ? 28.008 -9.525 -33.195 1.00 88.44 183 PRO A C 1
ATOM 1443 O O . PRO A 1 183 ? 27.635 -10.601 -33.658 1.00 88.44 183 PRO A O 1
ATOM 1446 N N . PHE A 1 184 ? 29.192 -8.993 -33.515 1.00 92.50 184 PHE A N 1
ATOM 1447 C CA . PHE A 1 184 ? 30.194 -9.745 -34.281 1.00 92.50 184 PHE A CA 1
ATOM 1448 C C . PHE A 1 184 ? 31.069 -10.530 -33.299 1.00 92.50 184 PHE A C 1
ATOM 1450 O O . PHE A 1 184 ? 31.883 -9.910 -32.602 1.00 92.50 184 PHE A O 1
ATOM 1457 N N . PRO A 1 185 ? 30.898 -11.859 -33.189 1.00 91.81 185 PRO A N 1
ATOM 1458 C CA . PRO A 1 185 ? 31.615 -12.640 -32.197 1.00 91.81 185 PRO A CA 1
ATOM 1459 C C . PRO A 1 185 ? 33.101 -12.754 -32.542 1.00 91.81 185 PRO A C 1
ATOM 1461 O O . PRO A 1 185 ? 33.447 -12.838 -33.721 1.00 91.81 185 PRO A O 1
ATOM 1464 N N . ASN A 1 186 ? 33.968 -12.769 -31.522 1.00 92.12 186 ASN A N 1
ATOM 1465 C CA . ASN A 1 186 ? 35.428 -12.915 -31.663 1.00 92.12 186 ASN A CA 1
ATOM 1466 C C . ASN A 1 186 ? 36.013 -12.026 -32.776 1.00 92.12 186 ASN A C 1
ATOM 1468 O O . ASN A 1 186 ? 36.780 -12.468 -33.634 1.00 92.12 186 ASN A O 1
ATOM 1472 N N . ALA A 1 187 ? 35.593 -10.761 -32.804 1.00 92.88 187 ALA A N 1
ATOM 1473 C CA . ALA A 1 187 ? 35.944 -9.852 -33.879 1.00 92.88 187 ALA A CA 1
ATOM 1474 C C . ALA A 1 187 ? 37.461 -9.621 -33.907 1.00 92.88 187 ALA A C 1
ATOM 1476 O O . ALA A 1 187 ? 38.074 -9.345 -32.877 1.00 92.88 187 ALA A O 1
ATOM 1477 N N . VAL A 1 188 ? 38.065 -9.623 -35.101 1.00 93.50 188 VAL A N 1
ATOM 1478 C CA . VAL A 1 188 ? 39.500 -9.309 -35.284 1.00 93.50 188 VAL A CA 1
ATOM 1479 C C . VAL A 1 188 ? 39.846 -7.928 -34.708 1.00 93.50 188 VAL A C 1
ATOM 1481 O O . VAL A 1 188 ? 40.907 -7.736 -34.123 1.00 93.50 188 VAL A O 1
ATOM 1484 N N . ARG A 1 189 ? 38.907 -6.973 -34.792 1.00 92.38 189 ARG A N 1
ATOM 1485 C CA . ARG A 1 189 ? 39.025 -5.638 -34.176 1.00 92.38 189 ARG A CA 1
ATOM 1486 C C . ARG A 1 189 ? 39.071 -5.661 -32.643 1.00 92.38 189 ARG A C 1
ATOM 1488 O O . ARG A 1 189 ? 39.525 -4.694 -32.049 1.00 92.38 189 ARG A O 1
ATOM 1495 N N . CYS A 1 190 ? 38.616 -6.748 -32.032 1.00 92.25 190 CYS A N 1
ATOM 1496 C CA . CYS A 1 190 ? 38.642 -7.019 -30.598 1.00 92.25 190 CYS A CA 1
ATOM 1497 C C . CYS A 1 190 ? 39.644 -8.138 -30.275 1.00 92.25 190 CYS A C 1
ATOM 1499 O O . CYS A 1 190 ? 39.346 -9.003 -29.456 1.00 92.25 190 CYS A O 1
ATOM 1501 N N . THR A 1 191 ? 40.774 -8.165 -31.000 1.00 92.31 191 THR A N 1
ATOM 1502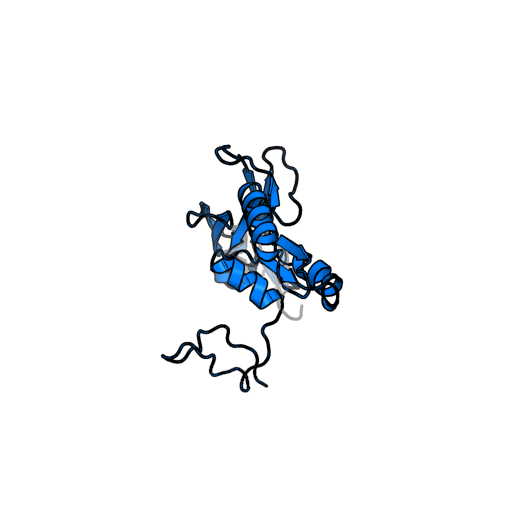 C CA . THR A 1 191 ? 41.898 -9.113 -30.849 1.00 92.31 191 THR A CA 1
ATOM 1503 C C . THR A 1 191 ? 41.532 -10.599 -30.951 1.00 92.31 191 THR A C 1
ATOM 1505 O O . THR A 1 191 ? 42.347 -11.451 -30.623 1.00 92.31 191 THR A O 1
ATOM 1508 N N . GLY A 1 192 ? 40.326 -10.930 -31.429 1.00 92.50 192 GLY A N 1
ATOM 1509 C CA . GLY A 1 192 ? 39.808 -12.300 -31.450 1.00 92.50 192 GLY A CA 1
ATOM 1510 C C . GLY A 1 192 ? 39.326 -12.824 -30.090 1.00 92.50 192 GLY A C 1
ATOM 1511 O O . GLY A 1 192 ? 38.774 -13.919 -30.040 1.00 92.50 192 GLY A O 1
ATOM 1512 N N . HIS A 1 193 ? 39.468 -12.045 -29.010 1.00 92.62 193 HIS A N 1
ATOM 1513 C CA . HIS A 1 193 ? 39.118 -12.433 -27.634 1.00 92.62 193 HIS A CA 1
ATOM 1514 C C . HIS A 1 193 ? 37.896 -11.682 -27.077 1.00 92.62 193 HIS A C 1
ATOM 1516 O O . HIS A 1 193 ? 37.608 -11.720 -25.880 1.00 92.62 193 HIS A O 1
ATOM 1522 N N . GLY A 1 194 ? 37.147 -11.008 -27.947 1.00 92.06 194 GLY A N 1
ATOM 1523 C CA . GLY A 1 194 ? 35.918 -10.327 -27.574 1.00 92.06 194 GLY A CA 1
ATOM 1524 C C . GLY A 1 194 ? 34.966 -10.122 -28.742 1.00 92.06 194 GLY A C 1
ATOM 1525 O O . GLY A 1 194 ? 35.321 -10.238 -29.917 1.00 92.06 194 GLY A O 1
ATOM 1526 N N . ASN A 1 195 ? 33.732 -9.777 -28.401 1.00 92.88 195 ASN A N 1
ATOM 1527 C CA . ASN A 1 195 ? 32.654 -9.528 -29.345 1.00 92.88 195 ASN A CA 1
ATOM 1528 C C . ASN A 1 195 ? 32.571 -8.028 -29.646 1.00 92.88 195 ASN A C 1
ATOM 1530 O O . ASN A 1 195 ? 32.586 -7.211 -28.724 1.00 92.88 195 ASN A O 1
ATOM 1534 N N . LEU A 1 196 ? 32.449 -7.644 -30.918 1.00 92.25 196 LEU A N 1
ATOM 1535 C CA . LEU A 1 196 ? 32.176 -6.254 -31.288 1.00 92.25 196 LEU A CA 1
ATOM 1536 C C . LEU A 1 196 ? 30.667 -6.007 -31.196 1.00 92.25 196 LEU A C 1
ATOM 1538 O O . LEU A 1 196 ? 29.893 -6.521 -32.004 1.00 92.25 196 LEU A O 1
ATOM 1542 N N . VAL A 1 197 ? 30.262 -5.201 -30.218 1.00 92.06 197 VAL A N 1
ATOM 1543 C CA . VAL A 1 197 ? 28.870 -4.857 -29.914 1.00 92.06 197 VAL A CA 1
ATOM 1544 C C . VAL A 1 197 ? 28.727 -3.339 -29.952 1.00 92.06 197 VAL A C 1
ATOM 1546 O O . VAL A 1 197 ? 29.409 -2.633 -29.213 1.00 92.06 197 VAL A O 1
ATOM 1549 N N . CYS A 1 198 ? 27.877 -2.811 -30.839 1.00 89.19 198 CYS A N 1
ATOM 1550 C CA . CYS A 1 198 ? 27.648 -1.362 -30.982 1.00 89.19 198 CYS A CA 1
ATOM 1551 C C . CYS A 1 198 ? 28.929 -0.509 -31.105 1.00 89.19 198 CYS A C 1
ATOM 1553 O O . CYS A 1 198 ? 29.013 0.591 -30.562 1.00 89.19 198 CYS A O 1
ATOM 1555 N N . GLY A 1 199 ? 29.954 -1.023 -31.793 1.00 89.62 199 GLY A N 1
ATOM 1556 C CA . GLY A 1 199 ? 31.231 -0.319 -31.968 1.00 89.62 199 GLY A CA 1
ATOM 1557 C C . GLY A 1 199 ? 32.179 -0.382 -30.764 1.00 89.62 199 GLY A C 1
ATOM 1558 O O . GLY A 1 199 ? 33.234 0.244 -30.807 1.00 89.62 199 GLY A O 1
ATOM 1559 N N . LYS A 1 200 ? 31.845 -1.148 -29.719 1.00 91.25 200 LYS A N 1
ATOM 1560 C CA . LYS A 1 200 ? 32.705 -1.419 -28.560 1.00 91.25 200 LYS A CA 1
ATOM 1561 C C . LYS A 1 200 ? 33.046 -2.905 -28.472 1.00 91.25 200 LYS A C 1
ATOM 1563 O O . LYS A 1 200 ? 32.246 -3.752 -28.858 1.00 91.25 200 LYS A O 1
ATOM 1568 N N . CYS A 1 201 ? 34.225 -3.221 -27.951 1.00 92.06 201 CYS A N 1
ATOM 1569 C CA .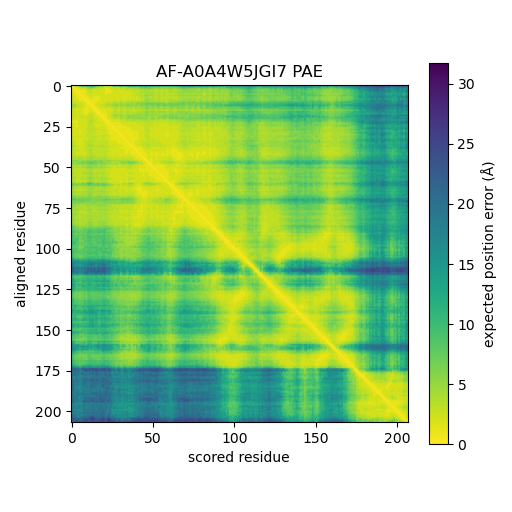 CYS A 1 201 ? 34.628 -4.599 -27.693 1.00 92.06 201 CYS A CA 1
ATOM 1570 C C . CYS A 1 201 ? 34.158 -5.036 -26.304 1.00 92.06 201 CYS A C 1
ATOM 1572 O O . CYS A 1 201 ? 34.487 -4.391 -25.311 1.00 92.06 201 CYS A O 1
ATOM 1574 N N . LYS A 1 202 ? 33.391 -6.127 -26.242 1.00 91.44 202 LYS A N 1
ATOM 1575 C CA . LYS A 1 202 ? 33.016 -6.820 -25.009 1.00 91.44 202 LYS A CA 1
ATOM 1576 C C . LYS A 1 202 ? 33.872 -8.081 -24.892 1.00 91.44 202 LYS A C 1
ATOM 1578 O O . LYS A 1 202 ? 33.688 -8.993 -25.697 1.00 91.44 202 LYS A O 1
ATOM 1583 N N . CYS A 1 203 ? 34.808 -8.106 -23.945 1.00 92.25 203 CYS A N 1
ATOM 1584 C CA . CYS A 1 203 ? 35.684 -9.257 -23.723 1.00 92.25 203 CYS A CA 1
ATOM 1585 C C . CYS A 1 203 ? 34.887 -10.506 -23.341 1.00 92.25 203 CYS A C 1
ATOM 1587 O O . CYS A 1 203 ? 33.822 -10.417 -22.721 1.00 92.25 203 CYS A O 1
ATOM 1589 N N . ASN A 1 204 ? 35.412 -11.659 -23.741 1.00 90.19 204 ASN A N 1
ATOM 1590 C CA . ASN A 1 204 ? 34.950 -12.944 -23.236 1.00 90.19 204 ASN A CA 1
ATOM 1591 C C . ASN A 1 204 ? 35.455 -13.144 -21.798 1.00 90.19 204 ASN A C 1
ATOM 1593 O O . ASN A 1 204 ? 36.442 -12.529 -21.397 1.00 90.19 204 ASN A O 1
ATOM 1597 N N . ASP A 1 205 ? 34.804 -14.021 -21.034 1.00 88.62 205 ASP A N 1
ATOM 1598 C CA . ASP A 1 205 ? 35.221 -14.305 -19.659 1.00 88.62 205 ASP A CA 1
ATOM 1599 C C . ASP A 1 205 ? 36.690 -14.768 -19.619 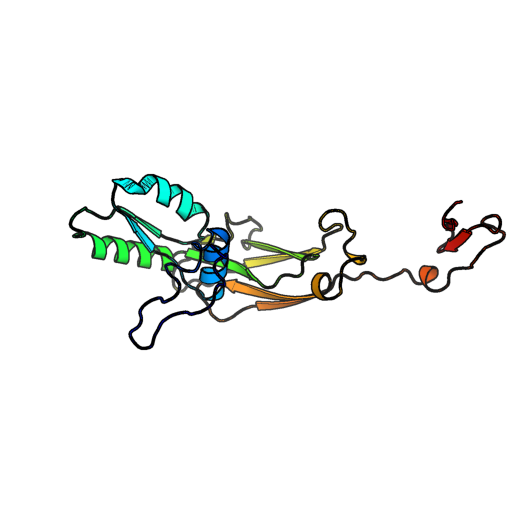1.00 88.62 205 ASP A C 1
ATOM 1601 O O . ASP A 1 205 ? 37.083 -15.701 -20.323 1.00 88.62 205 ASP A O 1
ATOM 1605 N N . GLY A 1 206 ? 37.502 -14.094 -18.798 1.00 85.94 206 GLY A N 1
ATOM 1606 C CA . GLY A 1 206 ? 38.934 -14.376 -18.648 1.00 85.94 206 GLY A CA 1
ATOM 1607 C C . GLY A 1 206 ? 39.888 -13.545 -19.520 1.00 85.94 206 GLY A C 1
ATOM 1608 O O . GLY A 1 206 ? 41.074 -13.874 -19.541 1.00 85.94 206 GLY A O 1
ATOM 1609 N N . TRP A 1 207 ? 39.410 -12.495 -20.202 1.00 77.44 207 TRP A N 1
ATOM 1610 C CA . TRP A 1 207 ? 40.209 -11.570 -21.028 1.00 77.44 207 TRP A CA 1
ATOM 1611 C C . TRP A 1 207 ? 39.938 -10.094 -20.730 1.00 77.44 207 TRP A C 1
ATOM 1613 O O . TRP A 1 207 ? 38.797 -9.754 -20.343 1.00 77.44 207 TRP A O 1
#

Nearest PDB 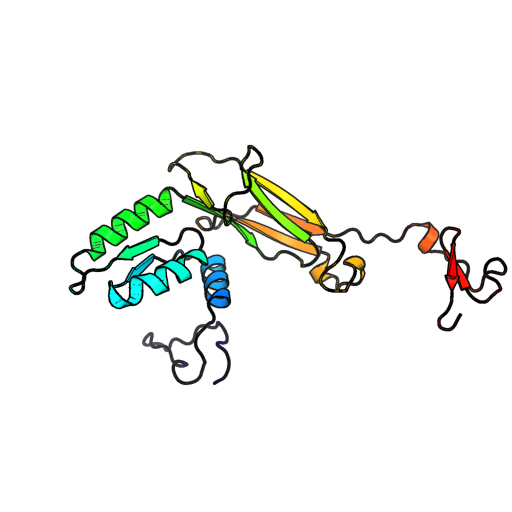structures (foldseek):
  9cza-assembly1_B  TM=7.395E-01  e=2.449E-14  Homo sapiens
  9axl-assembly1_B  TM=6.951E-01  e=1.486E-13  Homo sapiens
  4um8-assembly1_B  TM=8.573E-01  e=1.151E-10  Homo sapiens
  4um8-assembly2_D  TM=8.631E-01  e=1.476E-10  Homo sapiens
  8ij5-assembly1_B  TM=8.495E-01  e=1.149E-09  Homo sapiens

Mean predicted aligned error: 8.06 Å

pLDDT: mean 89.74, std 6.96, range [59.34, 97.5]

Radius of gyration: 25.44 Å; Cα contacts (8 Å, |Δi|>4): 321; chains: 1; bounding box: 61×44×68 Å

Solvent-accessible surface area (backbone atoms only — not comparable to full-atom values): 12236 Å² total; per-residue (Å²): 116,51,73,53,83,88,69,91,51,60,48,99,88,67,48,70,74,47,76,92,57,33,38,78,76,50,71,71,56,49,46,50,51,32,53,74,70,49,52,73,60,70,48,72,35,40,75,92,55,37,74,61,49,55,63,54,45,74,70,37,73,80,44,38,80,34,82,30,48,95,83,46,80,52,51,66,60,43,50,54,52,40,53,56,50,43,60,32,44,45,38,47,46,76,39,71,60,25,76,32,43,48,73,47,55,23,40,68,90,64,50,73,39,73,82,28,44,43,83,45,58,80,93,61,89,83,66,69,37,78,49,75,44,74,47,69,57,56,88,94,41,49,36,72,78,50,57,67,68,34,31,29,40,63,24,36,41,27,42,50,91,48,91,68,59,53,77,45,82,49,67,66,84,69,72,73,54,80,48,60,75,64,52,42,71,46,23,72,94,32,80,47,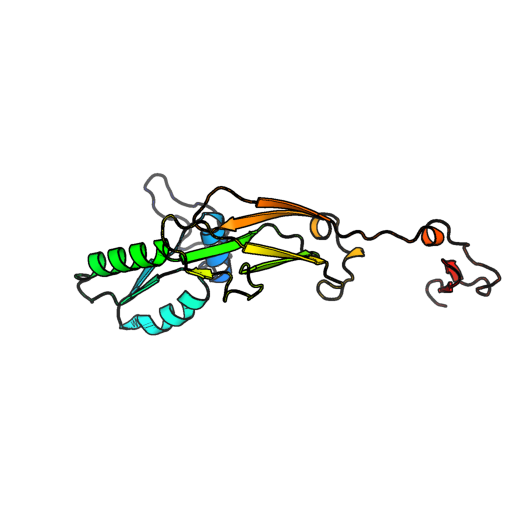53,9,25,38,36,74,91,39,68,44,60,41,95,94,100

InterPro domains:
  IPR002369 Integrin beta subunit, VWA domain [PF00362] (3-90)
  IPR002369 Integrin beta subunit, VWA domain [SM00187] (1-177)
  IPR015812 Integrin beta subunit [PR01186] (23-46)
  IPR015812 Integrin beta subunit [PR01186] (59-83)
  IPR015812 Integrin beta subunit [PTHR10082] (2-207)
  IPR036465 von Willebrand factor A-like domain superfamily [G3DSA:3.40.50.410] (2-90)
  IPR036465 von Willebrand factor A-like domain superfamily [SSF53300] (3-89)
  IPR040622 Integrin beta, epidermal growth factor-like domain 1 [PF18372] (179-207)

Foldseek 3Di:
DAADPLDDQADPVRDRDCPVPHDDHDLVRVQVVCLVVLHAEEAAEAPVCQVVVVVSCLSHPLHHYHHADPVSPCVVVSVVVSVVSSLQKWAKDKPLAQLQKDKAKAFPVRHGDRNRMDGHDRVDDGDIDIDMDGHQDRPPDGQLPDDQSNFWDWIWIDISNDPDTDIDTGGDPPDDDPQQVDWAQLDVVLVSQFIQGPNDTDGDPPD

Organism: NCBI:txid62062